Protein AF-0000000087149928 (afdb_homodimer)

Solvent-accessible surface area (backbone atoms only — not comparable to full-atom values): 14000 Å² total; per-residue (Å²): 83,50,32,41,36,41,30,31,25,67,56,80,89,69,74,76,39,72,63,29,46,52,52,51,34,54,51,49,50,54,33,41,73,70,64,29,41,76,47,70,47,34,40,43,62,57,56,74,22,34,36,40,34,33,54,92,84,41,80,44,79,40,64,32,61,64,80,81,59,75,50,45,68,47,33,41,35,31,34,49,40,88,44,68,70,56,49,51,52,53,49,49,55,54,49,49,44,46,59,72,41,34,77,90,60,45,33,36,40,37,40,33,37,49,31,59,59,39,93,82,78,33,72,30,63,60,52,63,77,75,100,81,49,33,40,35,41,31,32,25,66,55,79,90,67,74,76,38,71,64,29,44,51,53,51,32,54,50,49,49,55,34,40,74,69,65,29,41,77,48,69,46,33,40,42,61,57,54,74,22,34,35,40,34,33,53,93,84,40,79,45,80,40,64,32,62,65,80,80,58,74,51,44,69,47,32,41,36,30,33,49,40,89,44,69,69,57,50,52,52,52,49,49,56,55,51,49,44,45,59,72,41,34,78,90,59,45,35,36,38,37,38,33,38,51,32,58,59,39,93,83,77,33,70,30,65,62,51,62,77,76,98

Secondary structure (DSSP, 8-state):
-EEEEEEEESSPP-PPPHHHHHHHHHHHHHHHHTT-EEEEEEB--GGG-EEEEEETTEEEEEESP-TT-SSEEEEEEEEE-SSHHHHHHHHHHHHHHHHHHSTT--EEEEEEEBP---TTSS----GGGG-/-EEEEEEEESSPP-PPPHHHHHHHHHHHHHHHHTT-EEEEEEB--GGG-EEEEEETTEEEEEESP-TT-SSEEEEEEEEE-SSHHHHHHHHHHHHHHHHHHSTT--EEEEEEEBP---TTSS----GGGG-

Sequence (262 aa):
MRFMYIVTSSQPPRPPTPALMEAMGKLAEREIKAGRMIDTGGLLPVAMGAQVRITDGKLNVIDGPFVETKEMIGGYAIFELRNKEEAVAAAVEFMQLHKEHMPGWDGTCEVRPFAAMGADGGCQVDVSACAMRFMYIVTSSQPPRPPTPALMEAMGKLAEREIKAGRMIDTGGLLPVAMGAQVRITDGKLNVIDGPFVETKEMIGGYAIFELRNKEEAVAAAVEFMQLHKEHMPGWDGTCEVRPFAAMGADGGCQVDVSACA

InterPro domains:
  IPR005545 YCII-related [PF03795] (1-91)
  IPR011008 Dimeric alpha-beta barrel [SSF54909] (1-115)

Nearest PDB structures (foldseek):
  1s7i-assembly1_A-2  TM=7.919E-01  e=7.200E-08  Pseudomonas aeruginosa
  6wi5-assembly2_B  TM=5.754E-01  e=8.331E-03  synthetic construct
  3kg1-assembly3_A-2  TM=6.009E-01  e=5.339E-02  Streptomyces nogalater
  2oh5-assembly1_A  TM=1.652E-01  e=2.834E+00  Bombyx mori cypovirus 1
  5yrd-assembly1_A  TM=1.821E-01  e=4.731E+00  Bombyx mori cypovirus 1

pLDDT: mean 87.11, std 19.76, range [23.89, 98.75]

Structure (mmCIF, N/CA/C/O backbone):
data_AF-0000000087149928-model_v1
#
loop_
_entity.id
_entity.type
_entity.pdbx_description
1 polymer 'YCII-related domain-containing protein'
#
loop_
_atom_site.group_PDB
_atom_site.id
_atom_site.type_symbol
_atom_site.label_atom_id
_atom_site.label_alt_id
_atom_site.label_comp_id
_atom_site.label_asym_id
_atom_site.label_entity_id
_atom_site.label_seq_id
_atom_site.pdbx_PDB_ins_code
_atom_site.Cartn_x
_atom_site.Cartn_y
_atom_site.Cartn_z
_atom_site.occupancy
_atom_site.B_iso_or_equiv
_atom_site.auth_seq_id
_atom_site.auth_comp_id
_atom_site.auth_asym_id
_atom_site.auth_atom_id
_atom_site.pdbx_PDB_model_num
ATOM 1 N N . MET A 1 1 ? -15.523 2.307 -9.102 1 94.75 1 MET A N 1
ATOM 2 C CA . MET A 1 1 ? -14.844 2.535 -7.832 1 94.75 1 MET A CA 1
ATOM 3 C C . MET A 1 1 ? -13.398 2.061 -7.902 1 94.75 1 MET A C 1
ATOM 5 O O . MET A 1 1 ? -13.094 1.058 -8.555 1 94.75 1 MET A O 1
ATOM 9 N N . ARG A 1 2 ? -12.578 2.799 -7.309 1 96.5 2 ARG A N 1
ATOM 10 C CA . ARG A 1 2 ? -11.172 2.4 -7.289 1 96.5 2 ARG A CA 1
ATOM 11 C C . ARG A 1 2 ? -10.836 1.641 -6.008 1 96.5 2 ARG A C 1
ATOM 13 O O . ARG A 1 2 ? -11.305 2.006 -4.926 1 96.5 2 ARG A O 1
ATOM 20 N N . PHE A 1 3 ? -10.094 0.553 -6.199 1 97.94 3 PHE A N 1
ATOM 21 C CA . PHE A 1 3 ? -9.664 -0.281 -5.082 1 97.94 3 PHE A CA 1
ATOM 22 C C . PHE A 1 3 ? -8.156 -0.494 -5.117 1 97.94 3 PHE A C 1
ATOM 24 O O . PHE A 1 3 ? -7.578 -0.692 -6.184 1 97.94 3 PHE A O 1
ATOM 31 N N . MET A 1 4 ? -7.617 -0.438 -3.957 1 97.88 4 MET A N 1
ATOM 32 C CA . MET A 1 4 ? -6.211 -0.796 -3.816 1 97.88 4 MET A CA 1
ATOM 33 C C . MET A 1 4 ? -6.059 -2.209 -3.262 1 97.88 4 MET A C 1
ATOM 35 O O . MET A 1 4 ? -6.773 -2.594 -2.334 1 97.88 4 MET A O 1
ATOM 39 N N . TYR A 1 5 ? -5.203 -2.969 -3.861 1 98.19 5 TYR A N 1
ATOM 40 C CA . TYR A 1 5 ? -4.797 -4.289 -3.396 1 98.19 5 TYR A CA 1
ATOM 41 C C . TYR A 1 5 ? -3.379 -4.262 -2.844 1 98.19 5 TYR A C 1
ATOM 43 O O . TYR A 1 5 ? -2.461 -3.758 -3.494 1 98.19 5 TYR A O 1
ATOM 51 N N . ILE A 1 6 ? -3.211 -4.781 -1.646 1 96.75 6 ILE A N 1
ATOM 52 C CA . ILE A 1 6 ? -1.895 -4.871 -1.021 1 96.75 6 ILE A CA 1
ATOM 53 C C . ILE A 1 6 ? -1.605 -6.316 -0.626 1 96.75 6 ILE A C 1
ATOM 55 O O . ILE A 1 6 ? -2.377 -6.93 0.118 1 96.75 6 ILE A O 1
ATOM 59 N N . VAL A 1 7 ? -0.497 -6.848 -1.111 1 96.31 7 VAL A N 1
ATOM 60 C CA . VAL A 1 7 ? -0.114 -8.227 -0.843 1 96.31 7 VAL A CA 1
ATOM 61 C C . VAL A 1 7 ? 0.997 -8.266 0.204 1 96.31 7 VAL A C 1
ATOM 63 O O . VAL A 1 7 ? 2.027 -7.605 0.047 1 96.31 7 VAL A O 1
ATOM 66 N N . THR A 1 8 ? 0.776 -9.023 1.281 1 93.62 8 THR A N 1
ATOM 67 C CA . THR A 1 8 ? 1.759 -9.117 2.355 1 93.62 8 THR A CA 1
ATOM 68 C C . THR A 1 8 ? 2.059 -10.578 2.693 1 93.62 8 THR A C 1
ATOM 70 O O . THR A 1 8 ? 1.249 -11.461 2.416 1 93.62 8 THR A O 1
ATOM 73 N N . SER A 1 9 ? 3.191 -10.812 3.225 1 93.19 9 SER A N 1
ATOM 74 C CA . SER A 1 9 ? 3.586 -12.102 3.771 1 93.19 9 SER A CA 1
ATOM 75 C C . SER A 1 9 ? 4.527 -11.938 4.961 1 93.19 9 SER A C 1
ATOM 77 O O . SER A 1 9 ? 5.336 -11.008 4.992 1 93.19 9 SER A O 1
ATOM 79 N N . SER A 1 10 ? 4.391 -12.805 5.93 1 89.56 10 SER A N 1
ATOM 80 C CA . SER A 1 10 ? 5.301 -12.812 7.07 1 89.56 10 SER A CA 1
ATOM 81 C C . SER A 1 10 ? 6.52 -13.695 6.797 1 89.56 10 SER A C 1
ATOM 83 O O . SER A 1 10 ? 7.461 -13.727 7.594 1 89.56 10 SER A O 1
ATOM 85 N N . GLN A 1 11 ? 6.441 -14.352 5.699 1 89.94 11 GLN A N 1
ATOM 86 C CA . GLN A 1 11 ? 7.547 -15.234 5.34 1 89.94 11 GLN A CA 1
ATOM 87 C C . GLN A 1 11 ? 8.719 -14.445 4.758 1 89.94 11 GLN A C 1
ATOM 89 O O . GLN A 1 11 ? 8.523 -13.352 4.219 1 89.94 11 GLN A O 1
ATOM 94 N N . PRO A 1 12 ? 9.922 -14.984 4.945 1 83.94 12 PRO A N 1
ATOM 95 C CA . PRO A 1 12 ? 11.039 -14.328 4.266 1 83.94 12 PRO A CA 1
ATOM 96 C C . PRO A 1 12 ? 10.781 -14.117 2.773 1 83.94 12 PRO A C 1
ATOM 98 O O . PRO A 1 12 ? 10.172 -14.969 2.123 1 83.94 12 PRO A O 1
ATOM 101 N N . PRO A 1 13 ? 11.242 -13.008 2.4 1 79.62 13 PRO A N 1
ATOM 102 C CA . PRO A 1 13 ? 10.969 -12.711 0.992 1 79.62 13 PRO A CA 1
ATOM 103 C C . PRO A 1 13 ? 11.57 -13.75 0.046 1 79.62 13 PRO A C 1
ATOM 105 O O . PRO A 1 13 ? 12.719 -14.148 0.214 1 79.62 13 PRO A O 1
ATOM 108 N N . ARG A 1 14 ? 10.758 -14.219 -0.816 1 81.94 14 ARG A N 1
ATOM 109 C CA . ARG A 1 14 ? 11.148 -15.102 -1.911 1 81.94 14 ARG A CA 1
ATOM 110 C C . ARG A 1 14 ? 10.508 -14.664 -3.223 1 81.94 14 ARG A C 1
ATOM 112 O O . ARG A 1 14 ? 9.344 -14.242 -3.242 1 81.94 14 ARG A O 1
ATOM 119 N N . PRO A 1 15 ? 11.32 -14.766 -4.211 1 84.5 15 PRO A N 1
ATOM 120 C CA . PRO A 1 15 ? 10.711 -14.43 -5.496 1 84.5 15 PRO A CA 1
ATOM 121 C C . PRO A 1 15 ? 9.578 -15.383 -5.879 1 84.5 15 PRO A C 1
ATOM 123 O O . PRO A 1 15 ? 9.594 -16.547 -5.48 1 84.5 15 PRO A O 1
ATOM 126 N N . PRO A 1 16 ? 8.609 -14.797 -6.574 1 90.62 16 PRO A N 1
ATOM 127 C CA . PRO A 1 16 ? 7.621 -15.719 -7.125 1 90.62 16 PRO A CA 1
ATOM 128 C C . PRO A 1 16 ? 8.242 -16.781 -8.039 1 90.62 16 PRO A C 1
ATOM 130 O O . PRO A 1 16 ? 9.281 -16.531 -8.656 1 90.62 16 PRO A O 1
ATOM 133 N N . THR A 1 17 ? 7.59 -17.938 -8.039 1 93.75 17 THR A N 1
ATOM 134 C CA . THR A 1 17 ? 8.016 -18.969 -8.984 1 93.75 17 THR A CA 1
ATOM 135 C C . THR A 1 17 ? 7.801 -18.5 -10.422 1 93.75 17 THR A C 1
ATOM 137 O O . THR A 1 17 ? 6.953 -17.641 -10.68 1 93.75 17 THR A O 1
ATOM 140 N N . PRO A 1 18 ? 8.539 -19.062 -11.414 1 93.88 18 PRO A N 1
ATOM 141 C CA . PRO A 1 18 ? 8.289 -18.719 -12.812 1 93.88 18 PRO A CA 1
ATOM 142 C C . PRO A 1 18 ? 6.848 -18.984 -13.234 1 93.88 18 PRO A C 1
ATOM 144 O O . PRO A 1 18 ? 6.262 -18.188 -13.977 1 93.88 18 PRO A O 1
ATOM 147 N N . ALA A 1 19 ? 6.293 -20.062 -12.727 1 96.56 19 ALA A N 1
ATOM 148 C CA . ALA A 1 19 ? 4.906 -20.391 -13.047 1 96.56 19 ALA A CA 1
ATOM 149 C C . ALA A 1 19 ? 3.951 -19.328 -12.523 1 96.56 19 ALA A C 1
ATOM 151 O O . ALA A 1 19 ? 2.992 -18.953 -13.203 1 96.56 19 ALA A O 1
ATOM 152 N N . LEU A 1 20 ? 4.164 -18.891 -11.312 1 96.12 20 LEU A N 1
ATOM 153 C CA . LEU A 1 20 ? 3.334 -17.828 -10.742 1 96.12 20 LEU A CA 1
ATOM 154 C C . LEU A 1 20 ? 3.49 -16.531 -11.523 1 96.12 20 LEU A C 1
ATOM 156 O O . LEU A 1 20 ? 2.502 -15.859 -11.82 1 96.12 20 LEU A O 1
ATOM 160 N N . MET A 1 21 ? 4.723 -16.219 -11.836 1 94.44 21 MET A N 1
ATOM 161 C CA . MET A 1 21 ? 4.988 -15 -12.594 1 94.44 21 MET A CA 1
ATOM 162 C C . MET A 1 21 ? 4.227 -15.008 -13.922 1 94.44 21 MET A C 1
ATOM 164 O O . MET A 1 21 ? 3.619 -14.008 -14.297 1 94.44 21 MET A O 1
ATOM 168 N N . GLU A 1 22 ? 4.273 -16.094 -14.602 1 95.38 22 GLU A N 1
ATOM 169 C CA . GLU A 1 22 ? 3.564 -16.234 -15.867 1 95.38 22 GLU A CA 1
ATOM 170 C C . GLU A 1 22 ? 2.057 -16.094 -15.68 1 95.38 22 GLU A C 1
ATOM 172 O O . GLU A 1 22 ? 1.392 -15.383 -16.438 1 95.38 22 GLU A O 1
ATOM 177 N N . ALA A 1 23 ? 1.528 -16.781 -14.727 1 97.25 23 ALA A N 1
ATOM 178 C CA . ALA A 1 23 ? 0.093 -16.75 -14.461 1 97.25 23 ALA A CA 1
ATOM 179 C C . ALA A 1 23 ? -0.365 -15.344 -14.094 1 97.25 23 ALA A C 1
ATOM 181 O O . ALA A 1 23 ? -1.399 -14.875 -14.57 1 97.25 23 ALA A O 1
ATOM 182 N N . MET A 1 24 ? 0.376 -14.656 -13.195 1 96.69 24 MET A N 1
ATOM 183 C CA . MET A 1 24 ? 0.055 -13.281 -12.805 1 96.69 24 MET A CA 1
ATOM 184 C C . MET A 1 24 ? 0.145 -12.344 -14.008 1 96.69 24 MET A C 1
ATOM 186 O O . MET A 1 24 ? -0.651 -11.406 -14.125 1 96.69 24 MET A O 1
ATOM 190 N N . GLY A 1 25 ? 1.156 -12.578 -14.805 1 95.25 25 GLY A N 1
ATOM 191 C CA . GLY A 1 25 ? 1.281 -11.781 -16.016 1 95.25 25 GLY A CA 1
ATOM 192 C C . GLY A 1 25 ? 0.065 -11.875 -16.922 1 95.25 25 GLY A C 1
ATOM 193 O O . GLY A 1 25 ? -0.417 -10.859 -17.422 1 95.25 25 GLY A O 1
ATOM 194 N N . LYS A 1 26 ? -0.412 -13.07 -17.172 1 97 26 LYS A N 1
ATOM 195 C CA . LYS A 1 26 ? -1.6 -13.289 -18 1 97 26 LYS A CA 1
ATOM 196 C C . LYS A 1 26 ? -2.82 -12.609 -17.391 1 97 26 LYS A C 1
ATOM 198 O O . LYS A 1 26 ? -3.621 -12.008 -18.109 1 97 26 LYS A O 1
ATOM 203 N N . LEU A 1 27 ? -2.963 -12.75 -16.094 1 97.38 27 LEU A N 1
ATOM 204 C CA . LEU A 1 27 ? -4.066 -12.094 -15.406 1 97.38 27 LEU A CA 1
ATOM 205 C C . LEU A 1 27 ? -3.986 -10.578 -15.57 1 97.38 27 LEU A C 1
ATOM 207 O O . LEU A 1 27 ? -4.984 -9.93 -15.891 1 97.38 27 LEU A O 1
ATOM 211 N N . ALA A 1 28 ? -2.793 -10.047 -15.336 1 95.81 28 ALA A N 1
ATOM 212 C CA . ALA A 1 28 ? -2.596 -8.602 -15.445 1 95.81 28 ALA A CA 1
ATOM 213 C C . ALA A 1 28 ? -2.902 -8.117 -16.859 1 95.81 28 ALA A C 1
ATOM 215 O O . ALA A 1 28 ? -3.57 -7.094 -17.047 1 95.81 28 ALA A O 1
ATOM 216 N N . GLU A 1 29 ? -2.447 -8.844 -17.828 1 95.88 29 GLU A N 1
ATOM 217 C CA . GLU A 1 29 ? -2.709 -8.477 -19.219 1 95.88 29 GLU A CA 1
ATOM 218 C C . GLU A 1 29 ? -4.207 -8.438 -19.5 1 95.88 29 GLU A C 1
ATOM 220 O O . GLU A 1 29 ? -4.699 -7.492 -20.125 1 95.88 29 GLU A O 1
ATOM 225 N N . ARG A 1 30 ? -4.895 -9.422 -19.109 1 97.81 30 ARG A N 1
ATOM 226 C CA . ARG A 1 30 ? -6.34 -9.469 -19.297 1 97.81 30 ARG A CA 1
ATOM 227 C C . ARG A 1 30 ? -7.02 -8.258 -18.672 1 97.81 30 ARG A C 1
ATOM 229 O O . ARG A 1 30 ? -7.863 -7.617 -19.312 1 97.81 30 ARG A O 1
ATOM 236 N N . GLU A 1 31 ? -6.668 -7.949 -17.422 1 97.94 31 GLU A N 1
ATOM 237 C CA . GLU A 1 31 ? -7.328 -6.875 -16.672 1 97.94 31 GLU A CA 1
ATOM 238 C C . GLU A 1 31 ? -6.961 -5.508 -17.234 1 97.94 31 GLU A C 1
ATOM 240 O O . GLU A 1 31 ? -7.785 -4.594 -17.25 1 97.94 31 GLU A O 1
ATOM 245 N N . ILE A 1 32 ? -5.703 -5.34 -17.672 1 96 32 ILE A N 1
ATOM 246 C CA . ILE A 1 32 ? -5.254 -4.09 -18.266 1 96 32 ILE A CA 1
ATOM 247 C C . ILE A 1 32 ? -5.965 -3.873 -19.594 1 96 32 ILE A C 1
ATOM 249 O O . ILE A 1 32 ? -6.473 -2.783 -19.875 1 96 32 ILE A O 1
ATOM 253 N N . LYS A 1 33 ? -6.055 -4.875 -20.391 1 96.75 33 LYS A N 1
ATOM 254 C CA . LYS A 1 33 ? -6.738 -4.789 -21.688 1 96.75 33 LYS A CA 1
ATOM 255 C C . LYS A 1 33 ? -8.211 -4.449 -21.5 1 96.75 33 LYS A C 1
ATOM 257 O O . LYS A 1 33 ? -8.797 -3.73 -22.312 1 96.75 33 LYS A O 1
ATOM 262 N N . ALA A 1 34 ? -8.805 -4.938 -20.484 1 97.44 34 ALA A N 1
ATOM 263 C CA . ALA A 1 34 ? -10.211 -4.684 -20.203 1 97.44 34 ALA A CA 1
ATOM 264 C C . ALA A 1 34 ? -10.406 -3.299 -19.594 1 97.44 34 ALA A C 1
ATOM 266 O O . ALA A 1 34 ? -11.539 -2.865 -19.375 1 97.44 34 ALA A O 1
ATOM 267 N N . GLY A 1 35 ? -9.336 -2.658 -19.281 1 96.75 35 GLY A N 1
ATOM 268 C CA . GLY A 1 35 ? -9.406 -1.336 -18.672 1 96.75 35 GLY A CA 1
ATOM 269 C C . GLY A 1 35 ? -9.734 -1.371 -17.203 1 96.75 35 GLY A C 1
ATOM 270 O O . GLY A 1 35 ? -10.094 -0.35 -16.609 1 96.75 35 GLY A O 1
ATOM 271 N N . ARG A 1 36 ? -9.594 -2.471 -16.516 1 98 36 ARG A N 1
ATOM 272 C CA . ARG A 1 36 ? -10 -2.654 -15.125 1 98 36 ARG A CA 1
ATOM 273 C C . ARG A 1 36 ? -8.828 -2.441 -14.18 1 98 36 ARG A C 1
ATOM 275 O O . ARG A 1 36 ? -9 -1.948 -13.062 1 98 36 ARG A O 1
ATOM 282 N N . MET A 1 37 ? -7.648 -2.82 -14.547 1 97.31 37 MET A N 1
ATOM 283 C CA . MET A 1 37 ? -6.449 -2.604 -13.75 1 97.31 37 MET A CA 1
ATOM 284 C C . MET A 1 37 ? -5.73 -1.327 -14.172 1 97.31 37 MET A C 1
ATOM 286 O O . MET A 1 37 ? -5.301 -1.205 -15.32 1 97.31 37 MET A O 1
ATOM 290 N N . ILE A 1 38 ? -5.562 -0.429 -13.242 1 95.31 38 ILE A N 1
ATOM 291 C CA . ILE A 1 38 ? -5.074 0.917 -13.523 1 95.31 38 ILE A CA 1
ATOM 292 C C . ILE A 1 38 ? -3.561 0.966 -13.344 1 95.31 38 ILE A C 1
ATOM 294 O O . ILE A 1 38 ? -2.865 1.689 -14.062 1 95.31 38 ILE A O 1
ATOM 298 N N . ASP A 1 39 ? -3.092 0.298 -12.398 1 92.94 39 ASP A N 1
ATOM 299 C CA . ASP A 1 39 ? -1.668 0.286 -12.078 1 92.94 39 ASP A CA 1
ATOM 300 C C . ASP A 1 39 ? -1.316 -0.905 -11.188 1 92.94 39 ASP A C 1
ATOM 302 O O . ASP A 1 39 ? -2.17 -1.418 -10.461 1 92.94 39 ASP A O 1
ATOM 306 N N . THR A 1 40 ? -0.121 -1.384 -11.328 1 95.62 40 THR A N 1
ATOM 307 C CA . THR A 1 40 ? 0.38 -2.451 -10.469 1 95.62 40 THR A CA 1
ATOM 308 C C . THR A 1 40 ? 1.904 -2.422 -10.398 1 95.62 40 THR A C 1
ATOM 310 O O . THR A 1 40 ? 2.555 -1.781 -11.227 1 95.62 40 THR A O 1
ATOM 313 N N . GLY A 1 41 ? 2.418 -3.121 -9.383 1 92.75 41 GLY A N 1
ATOM 314 C CA . GLY A 1 41 ? 3.863 -3.217 -9.258 1 92.75 41 GLY A CA 1
ATOM 315 C C . GLY A 1 41 ? 4.309 -4.039 -8.062 1 92.75 41 GLY A C 1
ATOM 316 O O . GLY A 1 41 ? 3.566 -4.18 -7.09 1 92.75 41 GLY A O 1
ATOM 317 N N . GLY A 1 42 ? 5.52 -4.547 -8.219 1 93.81 42 GLY A N 1
ATOM 318 C CA . GLY A 1 42 ? 6.211 -5.18 -7.105 1 93.81 42 GLY A CA 1
ATOM 319 C C . GLY A 1 42 ? 7.234 -4.277 -6.445 1 93.81 42 GLY A C 1
ATOM 320 O O . GLY A 1 42 ? 7.781 -3.377 -7.086 1 93.81 42 GLY A O 1
ATOM 321 N N . LEU A 1 43 ? 7.449 -4.555 -5.133 1 93.69 43 LEU A N 1
ATOM 322 C CA . LEU A 1 43 ? 8.391 -3.736 -4.379 1 93.69 43 LEU A CA 1
ATOM 323 C C . LEU A 1 43 ? 9.648 -4.531 -4.039 1 93.69 43 LEU A C 1
ATOM 325 O O . LEU A 1 43 ? 9.57 -5.727 -3.744 1 93.69 43 LEU A O 1
ATOM 329 N N . LEU A 1 44 ? 10.781 -3.842 -4.07 1 91.12 44 LEU A N 1
ATOM 330 C CA . LEU A 1 44 ? 12.031 -4.469 -3.643 1 91.12 44 LEU A CA 1
ATOM 331 C C . LEU A 1 44 ? 12.016 -4.727 -2.139 1 91.12 44 LEU A C 1
ATOM 333 O O . LEU A 1 44 ? 11.164 -4.203 -1.42 1 91.12 44 LEU A O 1
ATOM 337 N N . PRO A 1 45 ? 12.906 -5.602 -1.666 1 89.5 45 PRO A N 1
ATOM 338 C CA . PRO A 1 45 ? 12.938 -5.914 -0.236 1 89.5 45 PRO A CA 1
ATOM 339 C C . PRO A 1 45 ? 13.047 -4.668 0.639 1 89.5 45 PRO A C 1
ATOM 341 O O . PRO A 1 45 ? 13.586 -3.648 0.203 1 89.5 45 PRO A O 1
ATOM 344 N N . VAL A 1 46 ? 12.586 -4.812 1.866 1 90.88 46 VAL A N 1
ATOM 345 C CA . VAL A 1 46 ? 12.555 -3.715 2.828 1 90.88 46 VAL A CA 1
ATOM 346 C C . VAL A 1 46 ? 13.969 -3.197 3.068 1 90.88 46 VAL A C 1
ATOM 348 O O . VAL A 1 46 ? 14.156 -2.035 3.434 1 90.88 46 VAL A O 1
ATOM 351 N N . ALA A 1 47 ? 14.938 -4.031 2.869 1 89.88 47 ALA A N 1
ATOM 352 C CA . ALA A 1 47 ? 16.328 -3.637 3.059 1 89.88 47 ALA A CA 1
ATOM 353 C C . ALA A 1 47 ? 16.719 -2.5 2.115 1 89.88 47 ALA A C 1
ATOM 355 O O . ALA A 1 47 ? 17.672 -1.769 2.371 1 89.88 47 ALA A O 1
ATOM 356 N N . MET A 1 48 ? 16.016 -2.336 1.088 1 92.06 48 MET A N 1
ATOM 357 C CA . MET A 1 48 ? 16.328 -1.334 0.077 1 92.06 48 MET A CA 1
ATOM 358 C C . MET A 1 48 ? 15.516 -0.064 0.287 1 92.06 48 MET A C 1
ATOM 360 O O . MET A 1 48 ? 15.633 0.888 -0.487 1 92.06 48 MET A O 1
ATOM 364 N N . GLY A 1 49 ? 14.703 -0.044 1.308 1 94.62 49 GLY A N 1
ATOM 365 C CA . GLY A 1 49 ? 13.844 1.094 1.591 1 94.62 49 GLY A CA 1
ATOM 366 C C . GLY A 1 49 ? 14.219 1.817 2.873 1 94.62 49 GLY A C 1
ATOM 367 O O . GLY A 1 49 ? 15.375 1.808 3.283 1 94.62 49 GLY A O 1
ATOM 368 N N . ALA A 1 50 ? 13.195 2.531 3.42 1 96.81 50 ALA A N 1
ATOM 369 C CA . ALA A 1 50 ? 13.297 3.268 4.676 1 96.81 50 ALA A CA 1
ATOM 370 C C . ALA A 1 50 ? 11.922 3.471 5.309 1 96.81 50 ALA A C 1
ATOM 372 O O . ALA A 1 50 ? 10.898 3.242 4.66 1 96.81 50 ALA A O 1
ATOM 373 N N . GLN A 1 51 ? 11.977 3.818 6.523 1 96.62 51 GLN A N 1
ATOM 374 C CA . GLN A 1 51 ? 10.766 4.176 7.25 1 96.62 51 GLN A CA 1
ATOM 375 C C . GLN A 1 51 ? 10.953 5.477 8.031 1 96.62 51 GLN A C 1
ATOM 377 O O . GLN A 1 51 ? 11.969 5.66 8.703 1 96.62 51 GLN A O 1
ATOM 382 N N . VAL A 1 52 ? 10.07 6.398 7.855 1 97.81 52 VAL A N 1
ATOM 383 C CA . VAL A 1 52 ? 9.984 7.586 8.695 1 97.81 52 VAL A CA 1
ATOM 384 C C . VAL A 1 52 ? 8.891 7.395 9.75 1 97.81 52 VAL A C 1
ATOM 386 O O . VAL A 1 52 ? 7.73 7.137 9.406 1 97.81 52 VAL A O 1
ATOM 389 N N . ARG A 1 53 ? 9.203 7.555 11.031 1 96.69 53 ARG A N 1
ATOM 390 C CA . ARG A 1 53 ? 8.273 7.258 12.117 1 96.69 53 ARG A CA 1
ATOM 391 C C . ARG A 1 53 ? 8.086 8.477 13.016 1 96.69 53 ARG A C 1
ATOM 393 O O . ARG A 1 53 ? 9.047 9.18 13.328 1 96.69 53 ARG A O 1
ATOM 400 N N . ILE A 1 54 ? 6.867 8.734 13.383 1 97.56 54 ILE A N 1
ATOM 401 C CA . ILE A 1 54 ? 6.551 9.688 14.445 1 97.56 54 ILE A CA 1
ATOM 402 C C . ILE A 1 54 ? 6.008 8.938 15.664 1 97.56 54 ILE A C 1
ATOM 404 O O . ILE A 1 54 ? 5.016 8.211 15.562 1 97.56 54 ILE A O 1
ATOM 408 N N . THR A 1 55 ? 6.637 8.984 16.719 1 96.06 55 THR A N 1
ATOM 409 C CA . THR A 1 55 ? 6.215 8.461 18.016 1 96.06 55 THR A CA 1
ATOM 410 C C . THR A 1 55 ? 6.41 9.5 19.109 1 96.06 55 THR A C 1
ATOM 412 O O . THR A 1 55 ? 7.5 10.055 19.266 1 96.06 55 THR A O 1
ATOM 415 N N . ASP A 1 56 ? 5.379 9.75 19.828 1 95.69 56 ASP A N 1
ATOM 416 C CA . ASP A 1 56 ? 5.441 10.703 20.938 1 95.69 56 ASP A CA 1
ATOM 417 C C . ASP A 1 56 ? 6.035 12.031 20.484 1 95.69 56 ASP A C 1
ATOM 419 O O . ASP A 1 56 ? 6.93 12.57 21.141 1 95.69 56 ASP A O 1
ATOM 423 N N . GLY A 1 57 ? 5.672 12.391 19.328 1 95.06 57 GLY A N 1
ATOM 424 C CA . GLY A 1 57 ? 6.031 13.703 18.828 1 95.06 57 GLY A CA 1
ATOM 425 C C . GLY A 1 57 ? 7.438 13.766 18.25 1 95.06 57 GLY A C 1
ATOM 426 O O . GLY A 1 57 ? 7.918 14.836 17.875 1 95.06 57 GLY A O 1
ATOM 427 N N . LYS A 1 58 ? 8.07 12.711 18.219 1 97.56 58 LYS A N 1
ATOM 428 C CA . LYS A 1 58 ? 9.43 12.664 17.672 1 97.56 58 LYS A CA 1
ATOM 429 C C . LYS A 1 58 ? 9.461 11.969 16.312 1 97.56 58 LYS A C 1
ATOM 431 O O . LYS A 1 58 ? 8.805 10.945 16.125 1 97.56 58 LYS A O 1
ATOM 436 N N . LEU A 1 59 ? 10.172 12.547 15.352 1 97.94 59 LEU A N 1
ATOM 437 C CA . LEU A 1 59 ? 10.32 11.992 14.016 1 97.94 59 LEU A CA 1
ATOM 438 C C . LEU A 1 59 ? 11.68 11.32 13.859 1 97.94 59 LEU A C 1
ATOM 440 O O . LEU A 1 59 ? 12.719 11.914 14.156 1 97.94 59 LEU A O 1
ATOM 444 N N . ASN A 1 60 ? 11.633 10.062 13.461 1 97.12 60 ASN A N 1
ATOM 445 C CA . ASN A 1 60 ? 12.836 9.273 13.234 1 97.12 60 ASN A CA 1
ATOM 446 C C . ASN A 1 60 ? 12.828 8.633 11.844 1 97.12 60 ASN A C 1
ATOM 448 O O . ASN A 1 60 ? 11.773 8.219 11.359 1 97.12 60 ASN A O 1
ATOM 452 N N . VAL A 1 61 ? 14.055 8.57 11.273 1 97.5 61 VAL A N 1
ATOM 453 C CA . VAL A 1 61 ? 14.227 7.879 10 1 97.5 61 VAL A CA 1
ATOM 454 C C . VAL A 1 61 ? 15.016 6.586 10.227 1 97.5 61 VAL A C 1
ATOM 456 O O . VAL A 1 61 ? 16.094 6.602 10.836 1 97.5 61 VAL A O 1
ATOM 459 N N . ILE A 1 62 ? 14.477 5.512 9.797 1 95.12 62 ILE A N 1
ATOM 460 C CA . ILE A 1 62 ? 15.141 4.215 9.906 1 95.12 62 ILE A CA 1
ATOM 461 C C . ILE A 1 62 ? 15.43 3.666 8.508 1 95.12 62 ILE A C 1
ATOM 463 O O . ILE A 1 62 ? 14.516 3.404 7.73 1 95.12 62 ILE A O 1
ATOM 467 N N . ASP A 1 63 ? 16.719 3.486 8.211 1 93.56 63 ASP A N 1
ATOM 468 C CA . ASP A 1 63 ? 17.078 2.852 6.953 1 93.56 63 ASP A CA 1
ATOM 469 C C . ASP A 1 63 ? 16.766 1.355 6.98 1 93.56 63 ASP A C 1
ATOM 471 O O . ASP A 1 63 ? 16.953 0.696 8 1 93.56 63 ASP A O 1
ATOM 475 N N . GLY A 1 64 ? 16.375 0.825 5.855 1 87.5 64 GLY A N 1
ATOM 476 C CA . GLY A 1 64 ? 16.078 -0.596 5.793 1 87.5 64 GLY A CA 1
ATOM 477 C C . GLY A 1 64 ? 17.281 -1.475 6.059 1 87.5 64 GLY A C 1
ATOM 478 O O . GLY A 1 64 ? 18.422 -1.06 5.832 1 87.5 64 GLY A O 1
ATOM 479 N N . PRO A 1 65 ? 17.047 -2.637 6.574 1 85.69 65 PRO A N 1
ATOM 480 C CA . PRO A 1 65 ? 15.742 -3.23 6.898 1 85.69 65 PRO A CA 1
ATOM 481 C C . PRO A 1 65 ? 15.172 -2.715 8.219 1 85.69 65 PRO A C 1
ATOM 483 O O . PRO A 1 65 ? 15.922 -2.48 9.172 1 85.69 65 PRO A O 1
ATOM 486 N N . PHE A 1 66 ? 13.977 -2.332 8.227 1 80.94 66 PHE A N 1
ATOM 487 C CA . PHE A 1 66 ? 13.336 -1.87 9.445 1 80.94 66 PHE A CA 1
ATOM 488 C C . PHE A 1 66 ? 12.445 -2.959 10.039 1 80.94 66 PHE A C 1
ATOM 490 O O . PHE A 1 66 ? 11.883 -3.775 9.305 1 80.94 66 PHE A O 1
ATOM 497 N N . VAL A 1 67 ? 12.844 -3.684 11.102 1 63.66 67 VAL A N 1
ATOM 498 C CA . VAL A 1 67 ? 12.461 -4.918 11.781 1 63.66 67 VAL A CA 1
ATOM 499 C C . VAL A 1 67 ? 10.977 -4.871 12.133 1 63.66 67 VAL A C 1
ATOM 501 O O . VAL A 1 67 ? 10.375 -5.898 12.461 1 63.66 67 VAL A O 1
ATOM 504 N N . GLU A 1 68 ? 10.352 -3.809 12.117 1 59.06 68 GLU A N 1
ATOM 505 C CA . GLU A 1 68 ? 9.172 -3.803 12.977 1 59.06 68 GLU A CA 1
ATOM 506 C C . GLU A 1 68 ? 7.953 -4.348 12.242 1 59.06 68 GLU A C 1
ATOM 508 O O . GLU A 1 68 ? 6.941 -4.676 12.867 1 59.06 68 GLU A O 1
ATOM 513 N N . THR A 1 69 ? 8.078 -4.633 10.898 1 62.84 69 THR A N 1
ATOM 514 C CA . THR A 1 69 ? 6.77 -5.027 10.391 1 62.84 69 THR A CA 1
ATOM 515 C C . THR A 1 69 ? 6.629 -6.547 10.383 1 62.84 69 THR A C 1
ATOM 517 O O . THR A 1 69 ? 7.578 -7.262 10.062 1 62.84 69 THR A O 1
ATOM 520 N N . LYS A 1 70 ? 5.617 -7.074 11.062 1 67.88 70 LYS A N 1
ATOM 521 C CA . LYS A 1 70 ? 5.258 -8.492 11.086 1 67.88 70 LYS A CA 1
ATOM 522 C C . LYS A 1 70 ? 5.004 -9.016 9.68 1 67.88 70 LYS A C 1
ATOM 524 O O . LYS A 1 70 ? 5.238 -10.195 9.398 1 67.88 70 LYS A O 1
ATOM 529 N N . GLU A 1 71 ? 4.652 -8.203 8.852 1 81.94 71 GLU A N 1
ATOM 530 C CA . GLU A 1 71 ? 4.355 -8.531 7.461 1 81.94 71 GLU A CA 1
ATOM 531 C C . GLU A 1 71 ? 4.992 -7.523 6.508 1 81.94 71 GLU A C 1
ATOM 533 O O . GLU A 1 71 ? 5.027 -6.324 6.797 1 81.94 71 GLU A O 1
ATOM 538 N N . MET A 1 72 ? 5.559 -8.086 5.441 1 89.12 72 MET A N 1
ATOM 539 C CA . MET A 1 72 ? 6.176 -7.23 4.434 1 89.12 72 MET A CA 1
ATOM 540 C C . MET A 1 72 ? 5.297 -7.145 3.188 1 89.12 72 MET A C 1
ATOM 542 O O . MET A 1 72 ? 4.727 -8.141 2.752 1 89.12 72 MET A O 1
ATOM 546 N N . ILE A 1 73 ? 5.238 -5.945 2.725 1 92.5 73 ILE A N 1
ATOM 547 C CA . ILE A 1 73 ? 4.488 -5.738 1.493 1 92.5 73 ILE A CA 1
ATOM 548 C C . ILE A 1 73 ? 5.32 -6.191 0.296 1 92.5 73 ILE A C 1
ATOM 550 O O . ILE A 1 73 ? 6.441 -5.711 0.096 1 92.5 73 ILE A O 1
ATOM 554 N N . GLY A 1 74 ? 4.777 -7.086 -0.468 1 93.06 74 GLY A N 1
ATOM 555 C CA . GLY A 1 74 ? 5.449 -7.547 -1.672 1 93.06 74 GLY A CA 1
ATOM 556 C C . GLY A 1 74 ? 5.078 -6.746 -2.906 1 93.06 74 GLY A C 1
ATOM 557 O O . GLY A 1 74 ? 5.902 -6.574 -3.809 1 93.06 74 GLY A O 1
ATOM 558 N N . GLY A 1 75 ? 3.828 -6.367 -3.002 1 94.44 75 GLY A N 1
ATOM 559 C CA . GLY A 1 75 ? 3.318 -5.648 -4.16 1 94.44 75 GLY A CA 1
ATOM 560 C C . GLY A 1 75 ? 1.923 -5.09 -3.951 1 94.44 75 GLY A C 1
ATOM 561 O O . GLY A 1 75 ? 1.359 -5.207 -2.861 1 94.44 75 GLY A O 1
ATOM 562 N N . TYR A 1 76 ? 1.466 -4.398 -4.992 1 96.88 76 TYR A N 1
ATOM 563 C CA . TYR A 1 76 ? 0.154 -3.762 -4.953 1 96.88 76 TYR A CA 1
ATOM 564 C C . TYR A 1 76 ? -0.487 -3.748 -6.336 1 96.88 76 TYR A C 1
ATOM 566 O O . TYR A 1 76 ? 0.171 -4.047 -7.332 1 96.88 76 TYR A O 1
ATOM 574 N N . ALA A 1 77 ? -1.69 -3.469 -6.398 1 97.56 77 ALA A N 1
ATOM 575 C CA . ALA A 1 77 ? -2.432 -3.172 -7.621 1 97.56 77 ALA A CA 1
ATOM 576 C C . ALA A 1 77 ? -3.576 -2.203 -7.348 1 97.56 77 ALA A C 1
ATOM 578 O O . ALA A 1 77 ? -4.055 -2.1 -6.215 1 97.56 77 ALA A O 1
ATOM 579 N N . ILE A 1 78 ? -3.943 -1.515 -8.336 1 97.06 78 ILE A N 1
ATOM 580 C CA . ILE A 1 78 ? -5.121 -0.651 -8.305 1 97.06 78 ILE A CA 1
ATOM 581 C C . ILE A 1 78 ? -6.086 -1.056 -9.414 1 97.06 78 ILE A C 1
ATOM 583 O O . ILE A 1 78 ? -5.691 -1.188 -10.57 1 97.06 78 ILE A O 1
ATOM 587 N N . PHE A 1 79 ? -7.293 -1.274 -9.023 1 98 79 PHE A N 1
ATOM 588 C CA . PHE A 1 79 ? -8.344 -1.619 -9.977 1 98 79 PHE A CA 1
ATOM 589 C C . PHE A 1 79 ? -9.461 -0.583 -9.945 1 98 79 PHE A C 1
ATOM 591 O O . PHE A 1 79 ? -9.688 0.061 -8.922 1 98 79 PHE A O 1
ATOM 598 N N . GLU A 1 80 ? -10.062 -0.352 -11.055 1 97.44 80 GLU A N 1
ATOM 599 C CA . GLU A 1 80 ? -11.367 0.294 -11.148 1 97.44 80 GLU A CA 1
ATOM 600 C C . GLU A 1 80 ? -12.469 -0.719 -11.469 1 97.44 80 GLU A C 1
ATOM 602 O O . GLU A 1 80 ? -12.461 -1.325 -12.539 1 97.44 80 GLU A O 1
ATOM 607 N N . LEU A 1 81 ? -13.305 -0.955 -10.516 1 98.12 81 LEU A N 1
ATOM 608 C CA . LEU A 1 81 ? -14.328 -1.988 -10.609 1 98.12 81 LEU A CA 1
ATOM 609 C C . LEU A 1 81 ? -15.688 -1.45 -10.164 1 98.12 81 LEU A C 1
ATOM 611 O O . LEU A 1 81 ? -15.781 -0.322 -9.68 1 98.12 81 LEU A O 1
ATOM 615 N N . ARG A 1 82 ? -16.703 -2.234 -10.352 1 97.31 82 ARG A N 1
ATOM 616 C CA . ARG A 1 82 ? -18.062 -1.749 -10.156 1 97.31 82 ARG A CA 1
ATOM 617 C C . ARG A 1 82 ? -18.391 -1.61 -8.672 1 97.31 82 ARG A C 1
ATOM 619 O O . ARG A 1 82 ? -19.172 -0.743 -8.281 1 97.31 82 ARG A O 1
ATOM 626 N N . ASN A 1 83 ? -17.891 -2.562 -7.887 1 97.38 83 ASN A N 1
ATOM 627 C CA . ASN A 1 83 ? -18.219 -2.602 -6.469 1 97.38 83 ASN A CA 1
ATOM 628 C C . ASN A 1 83 ? -17.25 -3.482 -5.691 1 97.38 83 ASN A C 1
ATOM 630 O O . ASN A 1 83 ? -16.344 -4.078 -6.273 1 97.38 83 ASN A O 1
ATOM 634 N N . LYS A 1 84 ? -17.453 -3.531 -4.395 1 97.38 84 LYS A N 1
ATOM 635 C CA . LYS A 1 84 ? -16.578 -4.289 -3.504 1 97.38 84 LYS A CA 1
ATOM 636 C C . LYS A 1 84 ? -16.641 -5.781 -3.812 1 97.38 84 LYS A C 1
ATOM 638 O O . LYS A 1 84 ? -15.625 -6.484 -3.705 1 97.38 84 LYS A O 1
ATOM 643 N N . GLU A 1 85 ? -17.812 -6.25 -4.148 1 97.88 85 GLU A N 1
ATOM 644 C CA . GLU A 1 85 ? -17.969 -7.668 -4.461 1 97.88 85 GLU A CA 1
ATOM 645 C C . GLU A 1 85 ? -17.047 -8.07 -5.617 1 97.88 85 GLU A C 1
ATOM 647 O O . GLU A 1 85 ? -16.375 -9.094 -5.547 1 97.88 85 GLU A O 1
ATOM 652 N N . GLU A 1 86 ? -17.031 -7.301 -6.633 1 98.38 86 GLU A N 1
ATOM 653 C CA . GLU A 1 86 ? -16.141 -7.555 -7.77 1 98.38 86 GLU A CA 1
ATOM 654 C C . GLU A 1 86 ? -14.68 -7.453 -7.363 1 98.38 86 GLU A C 1
ATOM 656 O O . GLU A 1 86 ? -13.844 -8.234 -7.832 1 98.38 86 GLU A O 1
ATOM 661 N N . ALA A 1 87 ? -14.414 -6.523 -6.555 1 98.62 87 ALA A N 1
ATOM 662 C CA . ALA A 1 87 ? -13.047 -6.332 -6.09 1 98.62 87 ALA A CA 1
ATOM 663 C C . ALA A 1 87 ? -12.555 -7.551 -5.305 1 98.62 87 ALA A C 1
ATOM 665 O O . ALA A 1 87 ? -11.438 -8.016 -5.508 1 98.62 87 ALA A O 1
ATOM 666 N N . VAL A 1 88 ? -13.398 -8.055 -4.441 1 98.56 88 VAL A N 1
ATOM 667 C CA . VAL A 1 88 ? -13.031 -9.211 -3.625 1 98.56 88 VAL A CA 1
ATOM 668 C C . VAL A 1 88 ? -12.875 -10.438 -4.512 1 98.56 88 VAL A C 1
ATOM 670 O O . VAL A 1 88 ? -11.961 -11.242 -4.316 1 98.56 88 VAL A O 1
ATOM 673 N N . ALA A 1 89 ? -13.719 -10.562 -5.484 1 98.69 89 ALA A N 1
ATOM 674 C CA . ALA A 1 89 ? -13.609 -11.68 -6.418 1 98.69 89 ALA A CA 1
ATOM 675 C C . ALA A 1 89 ? -12.281 -11.641 -7.168 1 98.69 89 ALA A C 1
ATOM 677 O O . ALA A 1 89 ? -11.648 -12.68 -7.375 1 98.69 89 ALA A O 1
ATOM 678 N N . ALA A 1 90 ? -11.859 -10.469 -7.574 1 98.62 90 ALA A N 1
ATOM 679 C CA . ALA A 1 90 ? -10.57 -10.312 -8.258 1 98.62 90 ALA A CA 1
ATOM 680 C C . ALA A 1 90 ? -9.414 -10.695 -7.336 1 98.62 90 ALA A C 1
ATOM 682 O O . ALA A 1 90 ? -8.453 -11.328 -7.77 1 98.62 90 ALA A O 1
ATOM 683 N N . ALA A 1 91 ? -9.484 -10.336 -6.09 1 98.69 91 ALA A N 1
ATOM 684 C CA . ALA A 1 91 ? -8.461 -10.695 -5.117 1 98.69 91 ALA A CA 1
ATOM 685 C C . ALA A 1 91 ? -8.391 -12.211 -4.93 1 98.69 91 ALA A C 1
ATOM 687 O O . ALA A 1 91 ? -7.305 -12.781 -4.844 1 98.69 91 ALA A O 1
ATOM 688 N N . VAL A 1 92 ? -9.547 -12.805 -4.836 1 98.75 92 VAL A N 1
ATOM 689 C CA . VAL A 1 92 ? -9.617 -14.258 -4.664 1 98.75 92 VAL A CA 1
ATOM 690 C C . VAL A 1 92 ? -8.961 -14.945 -5.855 1 98.75 92 VAL A C 1
ATOM 692 O O . VAL A 1 92 ? -8.164 -15.875 -5.684 1 98.75 92 VAL A O 1
ATOM 695 N N . GLU A 1 93 ? -9.297 -14.508 -7.027 1 98.69 93 GLU A N 1
ATOM 696 C CA . GLU A 1 93 ? -8.68 -15.078 -8.219 1 98.69 93 GLU A CA 1
ATOM 697 C C . GLU A 1 93 ? -7.16 -14.953 -8.164 1 98.69 93 GLU A C 1
ATOM 699 O O . GLU A 1 93 ? -6.441 -15.922 -8.422 1 98.69 93 GLU A O 1
ATOM 704 N N . PHE A 1 94 ? -6.703 -13.844 -7.836 1 98.62 94 PHE A N 1
ATOM 705 C CA . PHE A 1 94 ? -5.273 -13.562 -7.75 1 98.62 94 PHE A CA 1
ATOM 706 C C . PHE A 1 94 ? -4.609 -14.461 -6.711 1 98.62 94 PHE A C 1
ATOM 708 O O . PHE A 1 94 ? -3.559 -15.047 -6.973 1 98.62 94 PHE A O 1
ATOM 715 N N . MET A 1 95 ? -5.238 -14.578 -5.562 1 98.44 95 MET A N 1
ATOM 716 C CA . MET A 1 95 ? -4.656 -15.344 -4.465 1 98.44 95 MET A CA 1
ATOM 717 C C . MET A 1 95 ? -4.707 -16.844 -4.754 1 98.44 95 MET A C 1
ATOM 719 O O . MET A 1 95 ? -3.828 -17.594 -4.332 1 98.44 95 MET A O 1
ATOM 723 N N . GLN A 1 96 ? -5.668 -17.266 -5.504 1 98.56 96 GLN A N 1
ATOM 724 C CA . GLN A 1 96 ? -5.707 -18.656 -5.949 1 98.56 96 GLN A CA 1
ATOM 725 C C . GLN A 1 96 ? -4.484 -19 -6.793 1 98.56 96 GLN A C 1
ATOM 727 O O . GLN A 1 96 ? -3.977 -20.125 -6.734 1 98.56 96 GLN A O 1
ATOM 732 N N . LEU A 1 97 ? -4.027 -18.031 -7.602 1 98.25 97 LEU A N 1
ATOM 733 C CA . LEU A 1 97 ? -2.807 -18.25 -8.367 1 98.25 97 LEU A CA 1
ATOM 734 C C . LEU A 1 97 ? -1.623 -18.516 -7.445 1 98.25 97 LEU A C 1
ATOM 736 O O . LEU A 1 97 ? -0.804 -19.391 -7.719 1 98.25 97 LEU A O 1
ATOM 740 N N . HIS A 1 98 ? -1.501 -17.734 -6.367 1 97.5 98 HIS A N 1
ATOM 741 C CA . HIS A 1 98 ? -0.436 -17.953 -5.395 1 97.5 98 HIS A CA 1
ATOM 742 C C . HIS A 1 98 ? -0.529 -19.359 -4.789 1 97.5 98 HIS A C 1
ATOM 744 O O . HIS A 1 98 ? 0.482 -20.047 -4.656 1 97.5 98 HIS A O 1
ATOM 750 N N . LYS A 1 99 ? -1.72 -19.719 -4.441 1 97.56 99 LYS A N 1
ATOM 751 C CA . LYS A 1 99 ? -1.939 -21.031 -3.83 1 97.56 99 LYS A CA 1
ATOM 752 C C . LYS A 1 99 ? -1.535 -22.156 -4.777 1 97.56 99 LYS A C 1
ATOM 754 O O . LYS A 1 99 ? -0.907 -23.125 -4.355 1 97.56 99 LYS A O 1
ATOM 759 N N . GLU A 1 100 ? -1.824 -22.031 -5.992 1 97.44 100 GLU A N 1
ATOM 760 C CA . GLU A 1 100 ? -1.62 -23.078 -6.988 1 97.44 100 GLU A CA 1
ATOM 761 C C . GLU A 1 100 ? -0.171 -23.109 -7.461 1 97.44 100 GLU A C 1
ATOM 763 O O . GLU A 1 100 ? 0.384 -24.188 -7.695 1 97.44 100 GLU A O 1
ATOM 768 N N . HIS A 1 101 ? 0.43 -21.969 -7.605 1 97.69 101 HIS A N 1
ATOM 769 C CA . HIS A 1 101 ? 1.685 -21.906 -8.352 1 97.69 101 HIS A CA 1
ATOM 770 C C . HIS A 1 101 ? 2.852 -21.547 -7.438 1 97.69 101 HIS A C 1
ATOM 772 O O . HIS A 1 101 ? 3.992 -21.438 -7.895 1 97.69 101 HIS A O 1
ATOM 778 N N . MET A 1 102 ? 2.67 -21.344 -6.176 1 95.81 102 MET A N 1
ATOM 779 C CA . MET A 1 102 ? 3.723 -21.109 -5.191 1 95.81 102 MET A CA 1
ATOM 780 C C . MET A 1 102 ? 3.436 -21.875 -3.902 1 95.81 102 MET A C 1
ATOM 782 O O . MET A 1 102 ? 3.223 -21.266 -2.852 1 95.81 102 MET A O 1
ATOM 786 N N . PRO A 1 103 ? 3.539 -23.203 -4.035 1 94.75 103 PRO A N 1
ATOM 787 C CA . PRO A 1 103 ? 3.215 -24.031 -2.867 1 94.75 103 PRO A CA 1
ATOM 788 C C . PRO A 1 103 ? 4.012 -23.641 -1.626 1 94.75 103 PRO A C 1
ATOM 790 O O . PRO A 1 103 ? 5.215 -23.375 -1.717 1 94.75 103 PRO A O 1
ATOM 793 N N . GLY A 1 104 ? 3.314 -23.531 -0.441 1 95.69 104 GLY A N 1
ATOM 794 C CA . GLY A 1 104 ? 3.945 -23.234 0.835 1 95.69 104 GLY A CA 1
ATOM 795 C C . GLY A 1 104 ? 3.943 -21.75 1.176 1 95.69 104 GLY A C 1
ATOM 796 O O . GLY A 1 104 ? 4.363 -21.359 2.268 1 95.69 104 GLY A O 1
ATOM 797 N N . TRP A 1 105 ? 3.496 -20.969 0.25 1 95.38 105 TRP A N 1
ATOM 798 C CA . TRP A 1 105 ? 3.43 -19.531 0.512 1 95.38 105 TRP A CA 1
ATOM 799 C C . TRP A 1 105 ? 2.234 -19.203 1.396 1 95.38 105 TRP A C 1
ATOM 801 O O . TRP A 1 105 ? 1.13 -19.688 1.174 1 95.38 105 TRP A O 1
ATOM 811 N N . ASP A 1 106 ? 2.469 -18.359 2.408 1 96.44 106 ASP A N 1
ATOM 812 C CA . ASP A 1 106 ? 1.435 -17.766 3.248 1 96.44 106 ASP A CA 1
ATOM 813 C C . ASP A 1 106 ? 1.441 -16.25 3.133 1 96.44 106 ASP A C 1
ATOM 815 O O . ASP A 1 106 ? 2.504 -15.625 3.154 1 96.44 106 ASP A O 1
ATOM 819 N N . GLY A 1 107 ? 0.248 -15.75 3.027 1 95.25 107 GLY A N 1
ATOM 820 C CA . GLY A 1 107 ? 0.177 -14.297 2.936 1 95.25 107 GLY A CA 1
ATOM 821 C C . GLY A 1 107 ? -1.242 -13.781 2.818 1 95.25 107 GLY A C 1
ATOM 822 O O . GLY A 1 107 ? -2.203 -14.523 3.016 1 95.25 107 GLY A O 1
ATOM 823 N N . THR A 1 108 ? -1.316 -12.445 2.637 1 95.31 108 THR A N 1
ATOM 824 C CA . THR A 1 108 ? -2.619 -11.797 2.557 1 95.31 108 THR A CA 1
ATOM 825 C C . THR A 1 108 ? -2.684 -10.859 1.351 1 95.31 108 THR A C 1
ATOM 827 O O . THR A 1 108 ? -1.651 -10.406 0.854 1 95.31 108 THR A O 1
ATOM 830 N N . CYS A 1 109 ? -3.852 -10.672 0.834 1 97.12 109 CYS A N 1
ATOM 831 C CA . CYS A 1 109 ? -4.215 -9.578 -0.063 1 97.12 109 CYS A CA 1
ATOM 832 C C . CYS A 1 109 ? -5.312 -8.711 0.547 1 97.12 109 CYS A C 1
ATOM 834 O O . CYS A 1 109 ? -6.449 -9.156 0.695 1 97.12 109 CYS A O 1
ATOM 836 N N . GLU A 1 110 ? -4.949 -7.543 0.918 1 96.38 110 GLU A N 1
ATOM 837 C CA . GLU A 1 110 ? -5.898 -6.57 1.456 1 96.38 110 GLU A CA 1
ATOM 838 C C . GLU A 1 110 ? -6.543 -5.754 0.34 1 96.38 110 GLU A C 1
ATOM 840 O O . GLU A 1 110 ? -5.855 -5.281 -0.567 1 96.38 110 GLU A O 1
ATOM 845 N N . VAL A 1 111 ? -7.871 -5.637 0.384 1 97.88 111 VAL A N 1
ATOM 846 C CA . VAL A 1 111 ? -8.656 -4.875 -0.58 1 97.88 111 VAL A CA 1
ATOM 847 C C . VAL A 1 111 ? -9.281 -3.66 0.103 1 97.88 111 VAL A C 1
ATOM 849 O O . VAL A 1 111 ? -10.094 -3.801 1.019 1 97.88 111 VAL A O 1
ATOM 852 N N . ARG A 1 112 ? -8.898 -2.496 -0.326 1 96.69 112 ARG A N 1
ATOM 853 C CA . ARG A 1 112 ? -9.359 -1.261 0.305 1 96.69 112 ARG A CA 1
ATOM 854 C C . ARG A 1 112 ? -9.914 -0.291 -0.73 1 96.69 112 ARG A C 1
ATOM 856 O O . ARG A 1 112 ? -9.258 0.01 -1.727 1 96.69 112 ARG A O 1
ATOM 863 N N . PRO A 1 113 ? -11.195 0.192 -0.498 1 96.75 113 PRO A N 1
ATOM 864 C CA . PRO A 1 113 ? -11.672 1.25 -1.392 1 96.75 113 PRO A CA 1
ATOM 865 C C . PRO A 1 113 ? -10.961 2.582 -1.161 1 96.75 113 PRO A C 1
ATOM 867 O O . PRO A 1 113 ? -10.586 2.898 -0.029 1 96.75 113 PRO A O 1
ATOM 870 N N . PHE A 1 114 ? -10.789 3.293 -2.244 1 96 114 PHE A N 1
ATOM 871 C CA . PHE A 1 114 ? -10.227 4.637 -2.15 1 96 114 PHE A CA 1
ATOM 872 C C . PHE A 1 114 ? -11.258 5.609 -1.585 1 96 114 PHE A C 1
ATOM 874 O O . PHE A 1 114 ? -12.461 5.465 -1.827 1 96 114 PHE A O 1
ATOM 881 N N . ALA A 1 115 ? -10.734 6.57 -0.849 1 89.44 115 ALA A N 1
ATOM 882 C CA . ALA A 1 115 ? -11.578 7.688 -0.428 1 89.44 115 ALA A CA 1
ATOM 883 C C . ALA A 1 115 ? -11.844 8.641 -1.592 1 89.44 115 ALA A C 1
ATOM 885 O O . ALA A 1 115 ? -11.023 8.766 -2.502 1 89.44 115 ALA A O 1
ATOM 886 N N . ALA A 1 116 ? -13.172 8.914 -1.858 1 67.56 116 ALA A N 1
ATOM 887 C CA . ALA A 1 116 ? -13.562 9.789 -2.957 1 67.56 116 ALA A CA 1
ATOM 888 C C . ALA A 1 116 ? -12.633 11 -3.051 1 67.56 116 ALA A C 1
ATOM 890 O O . ALA A 1 116 ? -12.203 11.539 -2.029 1 67.56 116 ALA A O 1
ATOM 891 N N . MET A 1 117 ? -11.852 10.938 -4.102 1 54.72 117 MET A N 1
ATOM 892 C CA . MET A 1 117 ? -11.023 12.109 -4.379 1 54.72 117 MET A CA 1
ATOM 893 C C . MET A 1 117 ? -11.867 13.383 -4.379 1 54.72 117 MET A C 1
ATOM 895 O O . MET A 1 117 ? -12.961 13.406 -4.941 1 54.72 117 MET A O 1
ATOM 899 N N . GLY A 1 118 ? -12.125 14 -3.354 1 47.03 118 GLY A N 1
ATOM 900 C CA . GLY A 1 118 ? -12.805 15.25 -3.654 1 47.03 118 GLY A CA 1
ATOM 901 C C . GLY A 1 118 ? -12.336 15.883 -4.953 1 47.03 118 GLY A C 1
ATOM 902 O O . GLY A 1 118 ? -11.273 15.547 -5.469 1 47.03 118 GLY A O 1
ATOM 903 N N . ALA A 1 119 ? -13.359 16.5 -5.832 1 40.47 119 ALA A N 1
ATOM 904 C CA . ALA A 1 119 ? -13.172 17.188 -7.105 1 40.47 119 ALA A CA 1
ATOM 905 C C . ALA A 1 119 ? -11.742 17.719 -7.238 1 40.47 119 ALA A C 1
ATOM 907 O O . ALA A 1 119 ? -11.227 17.859 -8.352 1 40.47 119 ALA A O 1
ATOM 908 N N . ASP A 1 120 ? -11.211 18.422 -6.246 1 38.34 120 ASP A N 1
ATOM 909 C CA . ASP A 1 120 ? -10.031 19.25 -6.484 1 38.34 120 ASP A CA 1
ATOM 910 C C . ASP A 1 120 ? -8.75 18.453 -6.262 1 38.34 120 ASP A C 1
ATOM 912 O O . ASP A 1 120 ? -7.645 18.984 -6.383 1 38.34 120 ASP A O 1
ATOM 916 N N . GLY A 1 121 ? -8.57 17.156 -6.707 1 38.03 121 GLY A N 1
ATOM 917 C CA . GLY A 1 121 ? -7.336 16.391 -6.762 1 38.03 121 GLY A CA 1
ATOM 918 C C . GLY A 1 121 ? -6.777 16.062 -5.391 1 38.03 121 GLY A C 1
ATOM 919 O O . GLY A 1 121 ? -5.699 15.477 -5.281 1 38.03 121 GLY A O 1
ATOM 920 N N . GLY A 1 122 ? -7.176 16.812 -4.328 1 36.34 122 GLY A N 1
ATOM 921 C CA . GLY A 1 122 ? -6.645 16.703 -2.979 1 36.34 122 GLY A CA 1
ATOM 922 C C . GLY A 1 122 ? -7.172 15.508 -2.225 1 36.34 122 GLY A C 1
ATOM 923 O O . GLY A 1 122 ? -8.141 14.875 -2.648 1 36.34 122 GLY A O 1
ATOM 924 N N . CYS A 1 123 ? -6.332 14.82 -1.438 1 40.47 123 CYS A N 1
ATOM 925 C CA . CYS A 1 123 ? -6.637 13.766 -0.476 1 40.47 123 CYS A CA 1
ATOM 926 C C . CYS A 1 123 ? -7.945 14.055 0.251 1 40.47 123 CYS A C 1
ATOM 928 O O . CYS A 1 123 ? -7.973 14.844 1.198 1 40.47 123 CYS A O 1
ATOM 930 N N . GLN A 1 124 ? -8.977 14.508 -0.47 1 35.31 124 GLN A N 1
ATOM 931 C CA . GLN A 1 124 ? -10.141 14.75 0.372 1 35.31 124 GLN A CA 1
ATOM 932 C C . GLN A 1 124 ? -10.656 13.453 0.987 1 35.31 124 GLN A C 1
ATOM 934 O O . GLN A 1 124 ? -11.07 12.539 0.269 1 35.31 124 GLN A O 1
ATOM 939 N N . VAL A 1 125 ? -10.047 13.008 2.023 1 35.88 125 VAL A N 1
ATOM 940 C CA . VAL A 1 125 ? -10.703 12 2.85 1 35.88 125 VAL A CA 1
ATOM 941 C C . VAL A 1 125 ? -12.133 12.453 3.166 1 35.88 125 VAL A C 1
ATOM 943 O O . VAL A 1 125 ? -12.336 13.508 3.766 1 35.88 125 VAL A O 1
ATOM 946 N N . ASP A 1 126 ? -12.914 12.484 2.18 1 34.34 126 ASP A N 1
ATOM 947 C CA . ASP A 1 126 ? -14.273 12.773 2.639 1 34.34 126 ASP A CA 1
ATOM 948 C C . ASP A 1 126 ? -14.609 11.961 3.887 1 34.34 126 ASP A C 1
ATOM 950 O O . ASP A 1 126 ? -14.867 10.758 3.803 1 34.34 126 ASP A O 1
ATOM 954 N N . VAL A 1 127 ? -14.148 12.359 4.988 1 30.59 127 VAL A N 1
ATOM 955 C CA . VAL A 1 127 ? -14.484 11.859 6.32 1 30.59 127 VAL A CA 1
ATOM 956 C C . VAL A 1 127 ? -15.992 11.883 6.52 1 30.59 127 VAL A C 1
ATOM 958 O O . VAL A 1 127 ? -16.5 11.352 7.504 1 30.59 127 VAL A O 1
ATOM 961 N N . SER A 1 128 ? -16.641 12.742 5.746 1 31.12 128 SER A N 1
ATOM 962 C CA . SER A 1 128 ? -18.078 12.82 6.012 1 31.12 128 SER A CA 1
ATOM 963 C C . SER A 1 128 ? -18.75 11.461 5.844 1 31.12 128 SER A C 1
ATOM 965 O O . SER A 1 128 ? -19.922 11.281 6.199 1 31.12 128 SER A O 1
ATOM 967 N N . ALA A 1 129 ? -18.344 10.82 4.863 1 31.17 129 ALA A N 1
ATOM 968 C CA . ALA A 1 129 ? -19.125 9.594 4.734 1 31.17 129 ALA A CA 1
ATOM 969 C C . ALA A 1 129 ? -18.906 8.672 5.938 1 31.17 129 ALA A C 1
ATOM 971 O O . ALA A 1 129 ? -19.547 7.625 6.047 1 31.17 129 ALA A O 1
ATOM 972 N N . CYS A 1 130 ? -17.875 8.883 6.684 1 25.48 130 CYS A N 1
ATOM 973 C CA . CYS A 1 130 ? -17.812 8.102 7.918 1 25.48 130 CYS A CA 1
ATOM 974 C C . CYS A 1 130 ? -18.578 8.789 9.039 1 25.48 130 CYS A C 1
ATOM 976 O O . CYS A 1 130 ? -18.562 8.328 10.18 1 25.48 130 CYS A O 1
ATOM 978 N N . ALA A 1 131 ? -19.031 9.992 8.867 1 26.06 131 ALA A N 1
ATOM 979 C CA . ALA A 1 131 ? -19.922 10.531 9.898 1 26.06 131 ALA A CA 1
ATOM 980 C C . ALA A 1 131 ? -21.281 9.844 9.867 1 26.06 131 ALA A C 1
ATOM 982 O O . ALA A 1 131 ? -21.781 9.492 8.797 1 26.06 131 ALA A O 1
ATOM 983 N N . MET B 1 1 ? 13.672 6.77 -10.68 1 94.81 1 MET B N 1
ATOM 984 C CA . MET B 1 1 ? 13.25 5.582 -9.945 1 94.81 1 MET B CA 1
ATOM 985 C C . MET B 1 1 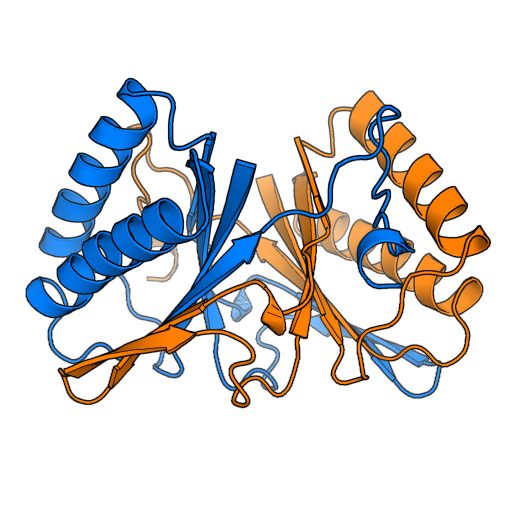? 11.867 5.793 -9.336 1 94.81 1 MET B C 1
ATOM 987 O O . MET B 1 1 ? 11.539 6.898 -8.898 1 94.81 1 MET B O 1
ATOM 991 N N . ARG B 1 2 ? 11.117 4.773 -9.359 1 96.62 2 ARG B N 1
ATOM 992 C CA . ARG B 1 2 ? 9.789 4.875 -8.758 1 96.62 2 ARG B CA 1
ATOM 993 C C . ARG B 1 2 ? 9.797 4.352 -7.324 1 96.62 2 ARG B C 1
ATOM 995 O O . ARG B 1 2 ? 10.43 3.336 -7.031 1 96.62 2 ARG B O 1
ATOM 1002 N N . PHE B 1 3 ? 9.141 5.133 -6.457 1 97.94 3 PHE B N 1
ATOM 1003 C CA . PHE B 1 3 ? 9.031 4.773 -5.047 1 97.94 3 PHE B CA 1
ATOM 1004 C C . PHE B 1 3 ? 7.574 4.789 -4.598 1 97.94 3 PHE B C 1
ATOM 1006 O O . PHE B 1 3 ? 6.809 5.676 -4.984 1 97.94 3 PHE B O 1
ATOM 1013 N N . MET B 1 4 ? 7.273 3.807 -3.818 1 97.88 4 MET B N 1
ATOM 1014 C CA . MET B 1 4 ? 5.965 3.791 -3.17 1 97.88 4 MET B CA 1
ATOM 1015 C C . MET B 1 4 ? 6.07 4.258 -1.722 1 97.88 4 MET B C 1
ATOM 1017 O O . MET B 1 4 ? 6.996 3.865 -1.005 1 97.88 4 MET B O 1
ATOM 1021 N N . TYR B 1 5 ? 5.188 5.125 -1.333 1 98.12 5 TYR B N 1
ATOM 1022 C CA . TYR B 1 5 ? 5.016 5.574 0.045 1 98.12 5 TYR B CA 1
ATOM 1023 C C . TYR B 1 5 ? 3.744 4.996 0.651 1 98.12 5 TYR B C 1
ATOM 1025 O O . TYR B 1 5 ? 2.67 5.078 0.051 1 98.12 5 TYR B O 1
ATOM 1033 N N . ILE B 1 6 ? 3.865 4.391 1.815 1 96.75 6 ILE B N 1
ATOM 1034 C CA . ILE B 1 6 ? 2.721 3.844 2.533 1 96.75 6 ILE B CA 1
ATOM 1035 C C . ILE B 1 6 ? 2.656 4.438 3.938 1 96.75 6 ILE B C 1
ATOM 1037 O O . ILE B 1 6 ? 3.615 4.336 4.707 1 96.75 6 ILE B O 1
ATOM 1041 N N . VAL B 1 7 ? 1.539 5.062 4.27 1 96.31 7 VAL B N 1
ATOM 1042 C CA . VAL B 1 7 ? 1.353 5.703 5.57 1 96.31 7 VAL B CA 1
ATOM 1043 C C . VAL B 1 7 ? 0.485 4.816 6.461 1 96.31 7 VAL B C 1
ATOM 1045 O O . VAL B 1 7 ? -0.616 4.422 6.07 1 96.31 7 VAL B O 1
ATOM 1048 N N . THR B 1 8 ? 0.991 4.496 7.652 1 93.69 8 THR B N 1
ATOM 1049 C CA . THR B 1 8 ? 0.262 3.639 8.578 1 93.69 8 THR B CA 1
ATOM 1050 C C . THR B 1 8 ? 0.177 4.281 9.961 1 93.69 8 THR B C 1
ATOM 1052 O O . THR B 1 8 ? 0.993 5.141 10.305 1 93.69 8 THR B O 1
ATOM 1055 N N . SER B 1 9 ? -0.79 3.918 10.711 1 93.25 9 SER B N 1
ATOM 1056 C CA . SER B 1 9 ? -0.938 4.285 12.109 1 93.25 9 SER B CA 1
ATOM 1057 C C . SER B 1 9 ? -1.628 3.182 12.906 1 93.25 9 SER B C 1
ATOM 1059 O O . SER B 1 9 ? -2.5 2.486 12.383 1 93.25 9 SER B O 1
ATOM 10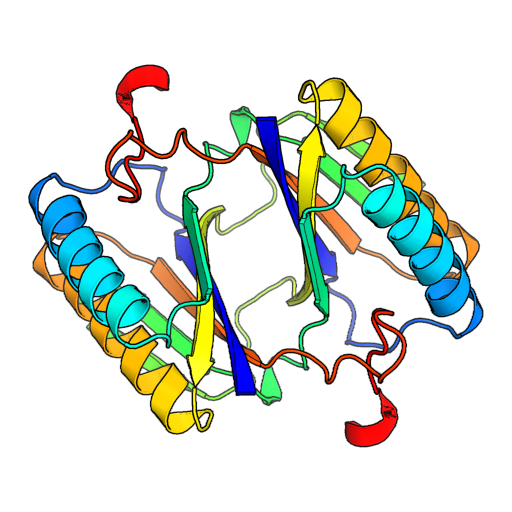61 N N . SER B 1 10 ? -1.225 3.004 14.133 1 89.69 10 SER B N 1
ATOM 1062 C CA . SER B 1 10 ? -1.877 2.053 15.023 1 89.69 10 SER B CA 1
ATOM 1063 C C . SER B 1 10 ? -3.033 2.703 15.773 1 89.69 10 SER B C 1
ATOM 1065 O O . SER B 1 10 ? -3.781 2.025 16.484 1 89.69 10 SER B O 1
ATOM 1067 N N . GLN B 1 11 ? -3.115 3.973 15.594 1 90.06 11 GLN B N 1
ATOM 1068 C CA . GLN B 1 11 ? -4.18 4.703 16.281 1 90.06 11 GLN B CA 1
ATOM 1069 C C . GLN B 1 11 ? -5.516 4.531 15.555 1 90.06 11 GLN B C 1
ATOM 1071 O O . GLN B 1 11 ? -5.547 4.254 14.352 1 90.06 11 GLN B O 1
ATOM 1076 N N . PRO B 1 12 ? -6.598 4.617 16.328 1 84.12 12 PRO B N 1
ATOM 1077 C CA . PRO B 1 12 ? -7.891 4.609 15.633 1 84.12 12 PRO B CA 1
ATOM 1078 C C . PRO B 1 12 ? -7.961 5.637 14.508 1 84.12 12 PRO B C 1
ATOM 1080 O O . PRO B 1 12 ? -7.418 6.734 14.633 1 84.12 12 PRO B O 1
ATOM 1083 N N . PRO B 1 13 ? -8.586 5.176 13.523 1 79.75 13 PRO B N 1
ATOM 1084 C CA . PRO B 1 13 ? -8.641 6.086 12.375 1 79.75 13 PRO B CA 1
ATOM 1085 C C . PRO B 1 13 ? -9.32 7.414 12.703 1 79.75 13 PRO B C 1
ATOM 1087 O O . PRO B 1 13 ? -10.375 7.43 13.344 1 79.75 13 PRO B O 1
ATOM 1090 N N . ARG B 1 14 ? -8.664 8.438 12.367 1 81.88 14 ARG B N 1
ATOM 1091 C CA . ARG B 1 14 ? -9.18 9.797 12.445 1 81.88 14 ARG B CA 1
ATOM 1092 C C . ARG B 1 14 ? -8.867 10.586 11.172 1 81.88 14 ARG B C 1
ATOM 1094 O O . ARG B 1 14 ? -7.781 10.438 10.602 1 81.88 14 ARG B O 1
ATOM 1101 N N . PRO B 1 15 ? -9.844 11.32 10.82 1 84.5 15 PRO B N 1
ATOM 1102 C CA . PRO B 1 15 ? -9.547 12.148 9.648 1 84.5 15 PRO B CA 1
ATOM 1103 C C . PRO B 1 15 ? -8.43 13.156 9.914 1 84.5 15 PRO B C 1
ATOM 1105 O O . PRO B 1 15 ? -8.25 13.602 11.055 1 84.5 15 PRO B O 1
ATOM 1108 N N . PRO B 1 16 ? -7.688 13.406 8.844 1 90.62 16 PRO B N 1
ATOM 1109 C CA . PRO B 1 16 ? -6.738 14.516 9.008 1 90.62 16 PRO B CA 1
ATOM 1110 C C . PRO B 1 16 ? -7.426 15.828 9.375 1 90.62 16 PRO B C 1
ATOM 1112 O O . PRO B 1 16 ? -8.586 16.047 9.023 1 90.62 16 PRO B O 1
ATOM 1115 N N . THR B 1 17 ? -6.68 16.641 10.125 1 93.69 17 THR B N 1
ATOM 1116 C CA . THR B 1 17 ? -7.191 17.969 10.414 1 93.69 17 THR B CA 1
ATOM 1117 C C . THR B 1 17 ? -7.312 18.797 9.133 1 93.69 17 THR B C 1
ATOM 1119 O O . THR B 1 17 ? -6.617 18.531 8.156 1 93.69 17 THR B O 1
ATOM 1122 N N . PRO B 1 18 ? -8.188 19.828 9.102 1 93.81 18 PRO B N 1
ATOM 1123 C CA . PRO B 1 18 ? -8.266 20.703 7.934 1 93.81 18 PRO B CA 1
ATOM 1124 C C . PRO B 1 18 ? -6.918 21.328 7.582 1 93.81 18 PRO B C 1
ATOM 1126 O O . PRO B 1 18 ? -6.57 21.453 6.406 1 93.81 18 PRO B O 1
ATOM 1129 N N . ALA B 1 19 ? -6.16 21.703 8.609 1 96.5 19 ALA B N 1
ATOM 1130 C CA . ALA B 1 19 ? -4.844 22.297 8.383 1 96.5 19 ALA B CA 1
ATOM 1131 C C . ALA B 1 19 ? -3.904 21.297 7.699 1 96.5 19 ALA B C 1
ATOM 1133 O O . ALA B 1 19 ? -3.145 21.672 6.801 1 96.5 19 ALA B O 1
ATOM 1134 N N . LEU B 1 20 ? -3.922 20.078 8.148 1 96 20 LEU B N 1
ATOM 1135 C CA . LEU B 1 20 ? -3.096 19.047 7.523 1 96 20 LEU B CA 1
ATOM 1136 C C . LEU B 1 20 ? -3.531 18.797 6.086 1 96 20 LEU B C 1
ATOM 1138 O O . LEU B 1 20 ? -2.691 18.688 5.188 1 96 20 LEU B O 1
ATOM 1142 N N . MET B 1 21 ? -4.82 18.703 5.898 1 94.38 21 MET B N 1
ATOM 1143 C CA . MET B 1 21 ? -5.348 18.484 4.555 1 94.38 21 MET B CA 1
ATOM 1144 C C . MET B 1 21 ? -4.875 19.578 3.6 1 94.38 21 MET B C 1
ATOM 1146 O O . MET B 1 21 ? -4.457 19.281 2.477 1 94.38 21 MET B O 1
ATOM 1150 N N . GLU B 1 22 ? -4.965 20.781 4.004 1 95.31 22 GLU B N 1
ATOM 1151 C CA . GLU B 1 22 ? -4.52 21.906 3.193 1 95.31 22 GLU B CA 1
ATOM 1152 C C . GLU B 1 22 ? -3.025 21.828 2.902 1 95.31 22 GLU B C 1
ATOM 1154 O O . GLU B 1 22 ? -2.598 22.016 1.761 1 95.31 22 GLU B O 1
ATOM 1159 N N . ALA B 1 23 ? -2.25 21.594 3.912 1 97.25 23 ALA B N 1
ATOM 1160 C CA . ALA B 1 23 ? -0.799 21.516 3.76 1 97.25 23 ALA B CA 1
ATOM 1161 C C . ALA B 1 23 ? -0.411 20.375 2.82 1 97.25 23 ALA B C 1
ATOM 1163 O O . ALA B 1 23 ? 0.455 20.531 1.958 1 97.25 23 ALA B O 1
ATOM 1164 N N . MET B 1 24 ? -1.021 19.188 2.998 1 96.56 24 MET B N 1
ATOM 1165 C CA . MET B 1 24 ? -0.758 18.031 2.127 1 96.56 24 MET B CA 1
ATOM 1166 C C . MET B 1 24 ? -1.177 18.344 0.692 1 96.56 24 MET B C 1
ATOM 1168 O O . MET B 1 24 ? -0.51 17.922 -0.256 1 96.56 24 MET B O 1
ATOM 1172 N N . GLY B 1 25 ? -2.301 19 0.583 1 95.31 25 GLY B N 1
ATOM 1173 C CA . GLY B 1 25 ? -2.744 19.406 -0.741 1 95.31 25 GLY B CA 1
ATOM 1174 C C . GLY B 1 25 ? -1.734 20.266 -1.469 1 95.31 25 GLY B C 1
ATOM 1175 O O . GLY B 1 25 ? -1.465 20.062 -2.652 1 95.31 25 GLY B O 1
ATOM 1176 N N . LYS B 1 26 ? -1.202 21.281 -0.816 1 97 26 LYS B N 1
ATOM 1177 C CA . LYS B 1 26 ? -0.19 22.156 -1.393 1 97 26 LYS B CA 1
ATOM 1178 C C . LYS B 1 26 ? 1.058 21.375 -1.79 1 97 26 LYS B C 1
ATOM 1180 O O . LYS B 1 26 ? 1.633 21.609 -2.855 1 97 26 LYS B O 1
ATOM 1185 N N . LEU B 1 27 ? 1.466 20.5 -0.91 1 97.38 27 LEU B N 1
ATOM 1186 C CA . LEU B 1 27 ? 2.619 19.656 -1.215 1 97.38 27 LEU B CA 1
ATOM 1187 C C . LEU B 1 27 ? 2.363 18.812 -2.455 1 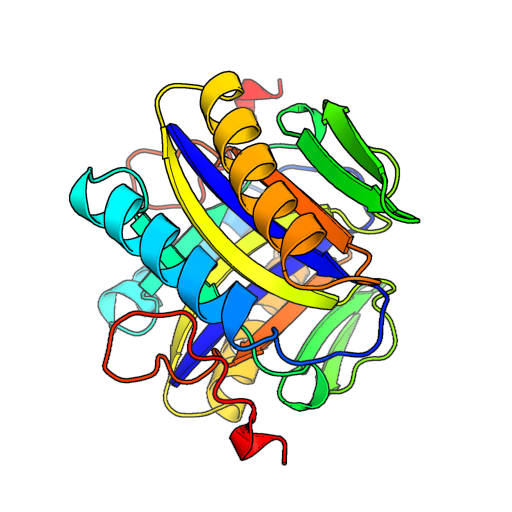97.38 27 LEU B C 1
ATOM 1189 O O . LEU B 1 27 ? 3.209 18.734 -3.348 1 97.38 27 LEU B O 1
ATOM 1193 N N . ALA B 1 28 ? 1.201 18.172 -2.479 1 95.81 28 ALA B N 1
ATOM 1194 C CA . ALA B 1 28 ? 0.851 17.312 -3.607 1 95.81 28 ALA B CA 1
ATOM 1195 C C . ALA B 1 28 ? 0.811 18.109 -4.91 1 95.81 28 ALA B C 1
ATOM 1197 O O . ALA B 1 28 ? 1.325 17.656 -5.934 1 95.81 28 ALA B O 1
ATOM 1198 N N . G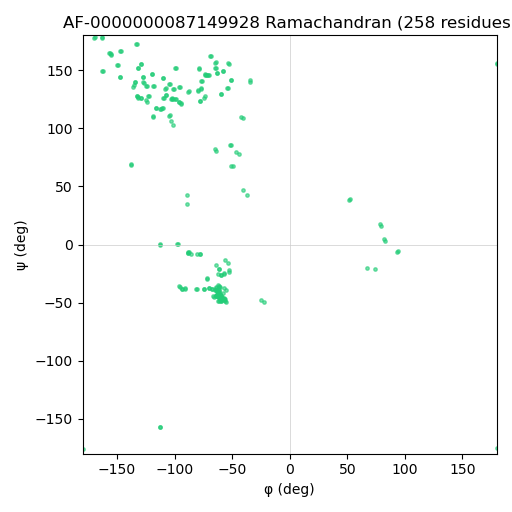LU B 1 29 ? 0.243 19.266 -4.855 1 95.94 29 GLU B N 1
ATOM 1199 C CA . GLU B 1 29 ? 0.177 20.125 -6.039 1 95.94 29 GLU B CA 1
ATOM 1200 C C . GLU B 1 29 ? 1.574 20.453 -6.555 1 95.94 29 GLU B C 1
ATOM 1202 O O . GLU B 1 29 ? 1.831 20.375 -7.758 1 95.94 29 GLU B O 1
ATOM 1207 N N . ARG B 1 30 ? 2.418 20.859 -5.707 1 97.81 30 ARG B N 1
ATOM 1208 C CA . ARG B 1 30 ? 3.793 21.172 -6.074 1 97.81 30 ARG B CA 1
ATOM 1209 C C . ARG B 1 30 ? 4.465 19.984 -6.758 1 97.81 30 ARG B C 1
ATOM 1211 O O . ARG B 1 30 ? 5.09 20.141 -7.809 1 97.81 30 ARG B O 1
ATOM 1218 N N . GLU B 1 31 ? 4.352 18.797 -6.145 1 97.94 31 GLU B N 1
ATOM 1219 C CA . GLU B 1 31 ? 5.039 17.609 -6.641 1 97.94 31 GLU B CA 1
ATOM 1220 C C . GLU B 1 31 ? 4.434 17.125 -7.957 1 97.94 31 GLU B C 1
ATOM 1222 O O . GLU B 1 31 ? 5.148 16.641 -8.836 1 97.94 31 GLU B O 1
ATOM 1227 N N . ILE B 1 32 ? 3.1 17.219 -8.086 1 96.12 32 ILE B N 1
ATOM 1228 C CA . ILE B 1 32 ? 2.418 16.844 -9.32 1 96.12 32 ILE B CA 1
ATOM 1229 C C . ILE B 1 32 ? 2.816 17.781 -10.445 1 96.12 32 ILE B C 1
ATOM 1231 O O . ILE B 1 32 ? 3.146 17.344 -11.547 1 96.12 32 ILE B O 1
ATOM 1235 N N . LYS B 1 33 ? 2.844 19.047 -10.195 1 96.75 33 LYS B N 1
ATOM 1236 C CA . LYS B 1 33 ? 3.234 20.031 -11.188 1 96.75 33 LYS B CA 1
ATOM 1237 C C . LYS B 1 33 ? 4.676 19.828 -11.641 1 96.75 33 LYS B C 1
ATOM 1239 O O . LYS B 1 33 ? 5.004 20.047 -12.812 1 96.75 33 LYS B O 1
ATOM 1244 N N . ALA B 1 34 ? 5.504 19.422 -10.766 1 97.5 34 ALA B N 1
ATOM 1245 C CA . ALA B 1 34 ? 6.91 19.172 -11.07 1 97.5 34 ALA B CA 1
ATOM 1246 C C . ALA B 1 34 ? 7.094 17.844 -11.789 1 97.5 34 ALA B C 1
ATOM 1248 O O . ALA B 1 34 ? 8.195 17.5 -12.219 1 97.5 34 ALA B O 1
ATOM 1249 N N . GLY B 1 35 ? 6.047 17.078 -11.875 1 96.81 35 GLY B N 1
ATOM 1250 C CA . GLY B 1 35 ? 6.113 15.781 -12.531 1 96.81 35 GLY B CA 1
ATOM 1251 C C . GLY B 1 35 ? 6.73 14.703 -11.656 1 96.81 35 GLY B C 1
ATOM 1252 O O . GLY B 1 35 ? 7.102 13.641 -12.148 1 96.81 35 GLY B O 1
ATOM 1253 N N . ARG B 1 36 ? 6.852 14.883 -10.383 1 98.06 36 ARG B N 1
ATOM 1254 C CA . ARG B 1 36 ? 7.543 13.984 -9.469 1 98.06 36 ARG B CA 1
ATOM 1255 C C . ARG B 1 36 ? 6.57 13.008 -8.812 1 98.06 36 ARG B C 1
ATOM 1257 O O . ARG B 1 36 ? 6.914 11.852 -8.555 1 98.06 36 ARG B O 1
ATOM 1264 N N . MET B 1 37 ? 5.391 13.414 -8.5 1 97.31 37 MET B N 1
ATOM 1265 C CA . MET B 1 37 ? 4.359 12.555 -7.93 1 97.31 37 MET B CA 1
ATOM 1266 C C . MET B 1 37 ? 3.449 11.992 -9.016 1 97.31 37 MET B C 1
ATOM 1268 O O . MET B 1 37 ? 2.777 12.758 -9.719 1 97.31 37 MET B O 1
ATOM 1272 N N . ILE B 1 38 ? 3.393 10.703 -9.102 1 95.38 38 ILE B N 1
ATOM 1273 C CA . ILE B 1 38 ? 2.729 10.008 -10.203 1 95.38 38 ILE B CA 1
ATOM 1274 C C . ILE B 1 38 ? 1.286 9.695 -9.82 1 95.38 38 ILE B C 1
ATOM 1276 O O . ILE B 1 38 ? 0.394 9.703 -10.672 1 95.38 38 ILE B O 1
ATOM 1280 N N . ASP B 1 39 ? 1.084 9.359 -8.633 1 93 39 ASP B N 1
ATOM 1281 C CA . ASP B 1 39 ? -0.236 8.984 -8.133 1 93 39 ASP B CA 1
ATOM 1282 C C . ASP B 1 39 ? -0.284 9.023 -6.609 1 93 39 ASP B C 1
ATOM 1284 O O . ASP B 1 39 ? 0.745 8.875 -5.945 1 93 39 ASP B O 1
ATOM 1288 N N . THR B 1 40 ? -1.438 9.32 -6.078 1 95.62 40 THR B N 1
ATOM 1289 C CA . THR B 1 40 ? -1.647 9.289 -4.633 1 95.62 40 THR B CA 1
ATOM 1290 C C . THR B 1 40 ? -3.121 9.07 -4.305 1 95.62 40 THR B C 1
ATOM 1292 O O . THR B 1 40 ? -3.986 9.234 -5.172 1 95.62 40 THR B O 1
ATOM 1295 N N . GLY B 1 41 ? -3.346 8.695 -3.055 1 92.69 41 GLY B N 1
ATOM 1296 C CA . GLY B 1 41 ? -4.719 8.523 -2.613 1 92.69 41 GLY B CA 1
ATOM 1297 C C . GLY B 1 41 ? -4.832 8.086 -1.165 1 92.69 41 GLY B C 1
ATOM 1298 O O . GLY B 1 41 ? -3.902 7.496 -0.616 1 92.69 41 GLY B O 1
ATOM 1299 N N . GLY B 1 42 ? -5.988 8.422 -0.612 1 93.75 42 GLY B N 1
ATOM 1300 C CA . GLY B 1 42 ? -6.375 7.91 0.692 1 93.75 42 GLY B CA 1
ATOM 1301 C C . GLY B 1 42 ? -7.324 6.727 0.613 1 93.75 42 GLY B C 1
ATOM 1302 O O . GLY B 1 42 ? -8.07 6.59 -0.358 1 93.75 42 GLY B O 1
ATOM 1303 N N . LEU B 1 43 ? -7.242 5.883 1.674 1 93.69 43 LEU B N 1
ATOM 1304 C CA . LEU B 1 43 ? -8.086 4.691 1.704 1 93.69 43 LEU B CA 1
ATOM 1305 C C . LEU B 1 43 ? -9.164 4.816 2.773 1 93.69 43 LEU B C 1
ATOM 1307 O O . LEU B 1 43 ? -8.914 5.359 3.852 1 93.69 43 LEU B O 1
ATOM 1311 N N . LEU B 1 44 ? -10.336 4.289 2.455 1 91.25 44 LEU B N 1
ATOM 1312 C CA . LEU B 1 44 ? -11.406 4.242 3.449 1 91.25 44 LEU B CA 1
ATOM 1313 C C . LEU B 1 44 ? -11.07 3.256 4.562 1 91.25 44 LEU B C 1
ATOM 1315 O O . LEU B 1 44 ? -10.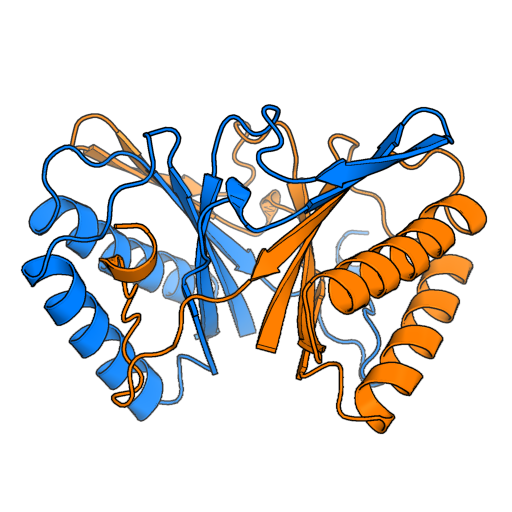141 2.451 4.422 1 91.25 44 LEU B O 1
ATOM 1319 N N . PRO B 1 45 ? -11.758 3.357 5.711 1 89.69 45 PRO B N 1
ATOM 1320 C CA . PRO B 1 45 ? -11.461 2.461 6.828 1 89.69 45 PRO B CA 1
ATOM 1321 C C . PRO B 1 45 ? -11.508 0.987 6.434 1 89.69 45 PRO B C 1
ATOM 1323 O O . PRO B 1 45 ? -12.227 0.62 5.5 1 89.69 45 PRO B O 1
ATOM 1326 N N . VAL B 1 46 ? -10.812 0.194 7.199 1 91.06 46 VAL B N 1
ATOM 1327 C CA . VAL B 1 46 ? -10.695 -1.238 6.949 1 91.06 46 VAL B CA 1
ATOM 1328 C C . VAL B 1 46 ? -12.07 -1.887 6.984 1 91.06 46 VAL B C 1
ATOM 1330 O O . VAL B 1 46 ? -12.297 -2.924 6.355 1 91.06 46 VAL B O 1
ATOM 1333 N N . ALA B 1 47 ? -12.977 -1.293 7.691 1 90.06 47 ALA B N 1
ATOM 1334 C CA . ALA B 1 47 ? -14.336 -1.82 7.785 1 90.06 47 ALA B CA 1
ATOM 133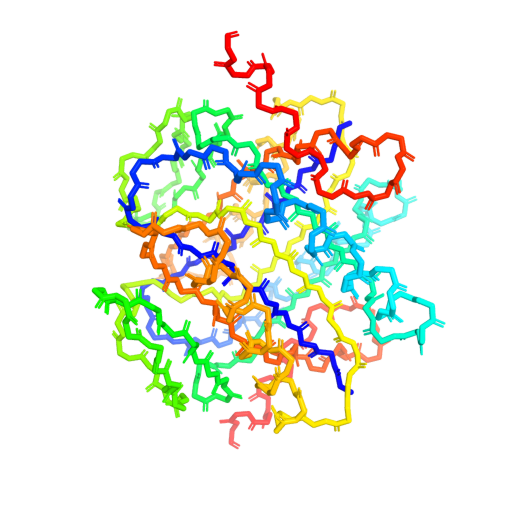5 C C . ALA B 1 47 ? -15.008 -1.859 6.418 1 90.06 47 ALA B C 1
ATOM 1337 O O . ALA B 1 47 ? -15.961 -2.611 6.207 1 90.06 47 ALA B O 1
ATOM 1338 N N . MET B 1 48 ? -14.539 -1.116 5.52 1 92.31 48 MET B N 1
ATOM 1339 C CA . MET B 1 48 ? -15.156 -1.013 4.199 1 92.31 48 MET B CA 1
ATOM 1340 C C . MET B 1 48 ? -14.445 -1.908 3.193 1 92.31 48 MET B C 1
ATOM 1342 O O . MET B 1 48 ? -14.805 -1.939 2.018 1 92.31 48 MET B O 1
ATOM 1346 N N . GLY B 1 49 ? -13.445 -2.609 3.648 1 94.69 49 GLY B N 1
ATOM 1347 C CA . GLY B 1 49 ? -12.656 -3.469 2.777 1 94.69 49 GLY B CA 1
ATOM 1348 C C . GLY B 1 49 ? -12.828 -4.945 3.086 1 94.69 49 GLY B C 1
ATOM 1349 O O . GLY B 1 49 ? -13.875 -5.367 3.574 1 94.69 49 GLY B O 1
ATOM 1350 N N . ALA B 1 50 ? -11.797 -5.719 2.668 1 96.81 50 ALA B N 1
ATOM 1351 C CA . ALA B 1 50 ? -11.711 -7.16 2.896 1 96.81 50 ALA B CA 1
ATOM 1352 C C . ALA B 1 50 ? -10.258 -7.637 2.848 1 96.81 50 ALA B C 1
ATOM 1354 O O . ALA B 1 50 ? -9.367 -6.898 2.42 1 96.81 50 ALA B O 1
ATOM 1355 N N . GLN B 1 51 ? -10.109 -8.789 3.334 1 96.69 51 GLN B N 1
ATOM 1356 C CA . GLN B 1 51 ? -8.812 -9.461 3.268 1 96.69 51 GLN B CA 1
ATOM 1357 C C . GLN B 1 51 ? -8.961 -10.898 2.789 1 96.69 51 GLN B C 1
ATOM 1359 O O . GLN B 1 51 ? -9.828 -11.633 3.271 1 96.69 51 GLN B O 1
ATOM 1364 N N . VAL B 1 52 ? -8.219 -11.273 1.802 1 97.88 52 VAL B N 1
ATOM 1365 C CA . VAL B 1 52 ? -8.07 -12.664 1.393 1 97.88 52 VAL B CA 1
ATOM 1366 C C . VAL B 1 52 ? -6.77 -13.234 1.958 1 97.88 52 VAL B C 1
ATOM 1368 O O . VAL B 1 52 ? -5.688 -12.695 1.708 1 97.88 52 VAL B O 1
ATOM 1371 N N . ARG B 1 53 ? -6.836 -14.344 2.682 1 96.75 53 ARG B N 1
ATOM 1372 C CA . ARG B 1 53 ? -5.684 -14.891 3.387 1 96.75 53 ARG B CA 1
ATOM 1373 C C . ARG B 1 53 ? -5.43 -16.344 2.975 1 96.75 53 ARG B C 1
ATOM 1375 O O . ARG B 1 53 ? -6.371 -17.125 2.814 1 96.75 53 ARG B O 1
ATOM 1382 N N . ILE B 1 54 ? -4.195 -16.672 2.744 1 97.56 54 ILE B N 1
ATOM 1383 C CA . ILE B 1 54 ? -3.76 -18.062 2.607 1 97.56 54 ILE B CA 1
ATOM 1384 C C . ILE B 1 54 ? -2.91 -18.453 3.814 1 97.56 54 ILE B C 1
ATOM 1386 O O . ILE B 1 54 ? -1.891 -17.828 4.098 1 97.56 54 ILE B O 1
ATOM 1390 N N . THR B 1 55 ? -3.312 -19.359 4.555 1 96.12 55 THR B N 1
ATOM 1391 C CA . THR B 1 55 ? -2.59 -19.969 5.668 1 96.12 55 THR B CA 1
ATOM 1392 C C . THR B 1 55 ? -2.654 -21.484 5.59 1 96.12 55 THR B C 1
ATOM 1394 O O . THR B 1 55 ? -3.738 -22.062 5.484 1 96.12 55 THR B O 1
ATOM 1397 N N . ASP B 1 56 ? -1.535 -22.094 5.625 1 95.75 56 ASP B N 1
ATOM 1398 C CA . ASP B 1 56 ? -1.458 -23.547 5.598 1 95.75 56 ASP B CA 1
ATOM 1399 C C . ASP B 1 56 ? -2.258 -24.109 4.426 1 95.75 56 ASP B C 1
ATOM 1401 O O . ASP B 1 56 ? -3.049 -25.047 4.602 1 95.75 56 ASP B O 1
ATOM 1405 N N . GLY B 1 57 ? -2.18 -23.438 3.367 1 95.31 57 GLY B N 1
ATOM 1406 C CA . GLY B 1 57 ? -2.76 -23.922 2.129 1 95.31 57 GLY B CA 1
ATOM 1407 C C . GLY B 1 57 ? -4.25 -23.656 2.023 1 95.31 57 GLY B C 1
ATOM 1408 O O . GLY B 1 57 ? -4.898 -24.109 1.076 1 95.31 57 GLY B O 1
ATOM 1409 N N . LYS B 1 58 ? -4.777 -23 2.936 1 97.62 58 LYS B N 1
ATOM 1410 C CA . LYS B 1 58 ? -6.203 -22.703 2.916 1 97.62 58 LYS B CA 1
ATOM 1411 C C . LYS B 1 58 ? -6.441 -21.219 2.615 1 97.62 58 LYS B C 1
ATOM 1413 O O . LYS B 1 58 ? -5.742 -20.359 3.145 1 97.62 58 LYS B O 1
ATOM 1418 N N . LEU B 1 59 ? -7.367 -20.938 1.718 1 98 59 LEU B N 1
ATOM 1419 C CA . LEU B 1 59 ? -7.738 -19.562 1.35 1 98 59 LEU B CA 1
ATOM 1420 C C . LEU B 1 59 ? -9.031 -19.156 2.049 1 98 59 LEU B C 1
ATOM 1422 O O . LEU B 1 59 ? -10.039 -19.859 1.98 1 98 59 LEU B O 1
ATOM 1426 N N . ASN B 1 60 ? -8.945 -18.047 2.754 1 97.19 60 ASN B N 1
ATOM 1427 C CA . ASN B 1 60 ? -10.094 -17.484 3.457 1 97.19 60 ASN B CA 1
ATOM 1428 C C . ASN B 1 60 ? -10.305 -16.016 3.096 1 97.19 60 ASN B C 1
ATOM 1430 O O . ASN B 1 60 ? -9.344 -15.266 2.902 1 97.19 60 ASN B O 1
ATOM 1434 N N . VAL B 1 61 ? -11.602 -15.656 3.035 1 97.56 61 VAL B N 1
ATOM 1435 C CA . VAL B 1 61 ? -11.969 -14.258 2.818 1 97.56 61 VAL B CA 1
ATOM 1436 C C . VAL B 1 61 ? -12.57 -13.68 4.098 1 97.56 61 VAL B C 1
ATOM 1438 O O . VAL B 1 61 ? -13.5 -14.25 4.672 1 97.56 61 VAL B O 1
ATOM 1441 N N . ILE B 1 62 ? -12.039 -12.617 4.551 1 95.25 62 ILE B N 1
ATOM 1442 C CA . ILE B 1 62 ? -12.531 -11.938 5.746 1 95.25 62 ILE B CA 1
ATOM 1443 C C . ILE B 1 62 ? -13.047 -10.547 5.375 1 95.25 62 ILE B C 1
ATOM 1445 O O . ILE B 1 62 ? -12.281 -9.695 4.918 1 95.25 62 ILE B O 1
ATOM 1449 N N . ASP B 1 63 ? -14.336 -10.328 5.594 1 93.81 63 ASP B N 1
ATOM 1450 C CA . ASP B 1 63 ? -14.891 -8.992 5.383 1 93.81 63 ASP B CA 1
ATOM 1451 C C . ASP B 1 63 ? -14.43 -8.031 6.477 1 93.81 63 ASP B C 1
ATOM 1453 O O . ASP B 1 63 ? -14.328 -8.414 7.645 1 93.81 63 ASP B O 1
ATOM 1457 N N . GLY B 1 64 ? -14.242 -6.801 6.121 1 87.94 64 GLY B N 1
ATOM 1458 C CA . GLY B 1 64 ? -13.828 -5.816 7.109 1 87.94 64 GLY B CA 1
ATOM 1459 C C . GLY B 1 64 ? -14.875 -5.582 8.18 1 87.94 64 GLY B C 1
ATOM 1460 O O . GLY B 1 64 ? -16.062 -5.789 7.953 1 87.94 64 GLY B O 1
ATOM 1461 N N . PRO B 1 65 ? -14.422 -5.211 9.328 1 86.31 65 PRO B N 1
ATOM 1462 C CA . PRO B 1 65 ? -13.039 -4.949 9.719 1 86.31 65 PRO B CA 1
ATOM 1463 C C . PRO B 1 65 ? -12.258 -6.227 10.023 1 86.31 65 PRO B C 1
ATOM 1465 O O . PRO B 1 65 ? -12.82 -7.176 10.578 1 86.31 65 PRO B O 1
ATOM 1468 N N . PHE B 1 66 ? -11.125 -6.344 9.516 1 81.38 66 PHE B N 1
ATOM 1469 C CA . PHE B 1 66 ? -10.289 -7.508 9.789 1 81.38 66 PHE B CA 1
ATOM 1470 C C . PHE B 1 66 ? -9.195 -7.164 10.797 1 81.38 66 PHE B C 1
ATOM 1472 O O . PHE B 1 66 ? -8.727 -6.023 10.852 1 81.38 66 PHE B O 1
ATOM 1479 N N . VAL B 1 67 ? -9.266 -7.613 12.094 1 63.88 67 VAL B N 1
ATOM 1480 C CA . VAL B 1 67 ? -8.625 -7.316 13.367 1 63.88 67 VAL B CA 1
ATOM 1481 C C . VAL B 1 67 ? -7.109 -7.465 13.234 1 63.88 67 VAL B C 1
ATOM 1483 O O . VAL B 1 67 ? -6.355 -7.012 14.094 1 63.88 67 VAL B O 1
ATOM 1486 N N . GLU B 1 68 ? -6.629 -8.023 12.242 1 59.44 68 GLU B N 1
ATOM 1487 C CA . GLU B 1 68 ? -5.305 -8.578 12.5 1 59.44 68 GLU B CA 1
ATOM 1488 C C . GLU B 1 68 ? -4.215 -7.547 12.234 1 59.44 68 GLU B C 1
ATOM 1490 O O . GLU B 1 68 ? -3.072 -7.711 12.672 1 59.44 68 GLU B O 1
ATOM 1495 N N . THR B 1 69 ? -4.605 -6.359 11.664 1 62.72 69 THR B N 1
ATOM 1496 C CA . THR B 1 69 ? -3.393 -5.594 11.391 1 62.72 69 THR B CA 1
ATOM 1497 C C . THR B 1 69 ? -3.111 -4.605 12.516 1 62.72 69 THR B C 1
ATOM 1499 O O . THR B 1 69 ? -4.035 -3.99 13.055 1 62.72 69 THR B O 1
ATOM 1502 N N . LYS B 1 70 ? -1.927 -4.691 13.141 1 68.25 70 LYS B N 1
ATOM 1503 C CA . LYS B 1 70 ? -1.434 -3.777 14.164 1 68.25 70 LYS B CA 1
ATOM 1504 C C . LYS B 1 70 ? -1.405 -2.34 13.648 1 68.25 70 LYS B C 1
ATOM 1506 O O . LYS B 1 70 ? -1.57 -1.396 14.43 1 68.25 70 LYS B O 1
ATOM 1511 N N . GLU B 1 71 ? -1.32 -2.197 12.453 1 82.31 71 GLU B N 1
ATOM 1512 C CA . GLU B 1 71 ? -1.272 -0.899 11.789 1 82.31 71 GLU B CA 1
ATOM 1513 C C . GLU B 1 71 ? -2.18 -0.874 10.562 1 82.31 71 GLU B C 1
ATOM 1515 O O . GLU B 1 71 ? -2.262 -1.857 9.828 1 82.31 71 GLU B O 1
ATOM 1520 N N . MET B 1 72 ? -2.91 0.236 10.469 1 89.19 72 MET B N 1
ATOM 1521 C CA . MET B 1 72 ? -3.797 0.4 9.32 1 89.19 72 MET B CA 1
ATOM 1522 C C . MET B 1 72 ? -3.205 1.38 8.312 1 89.19 72 MET B C 1
ATOM 1524 O O . MET B 1 72 ? -2.646 2.408 8.695 1 89.19 72 MET B O 1
ATOM 1528 N N . ILE B 1 73 ? -3.355 0.978 7.098 1 92.56 73 ILE B N 1
ATOM 1529 C CA . ILE B 1 73 ? -2.896 1.86 6.031 1 92.56 73 ILE B CA 1
ATOM 1530 C C . ILE B 1 73 ? -3.91 2.98 5.812 1 92.56 73 ILE B C 1
ATOM 1532 O O . ILE B 1 73 ? -5.09 2.721 5.566 1 92.56 73 ILE B O 1
ATOM 1536 N N . GLY B 1 74 ? -3.438 4.191 5.922 1 93.06 74 GLY B N 1
ATOM 1537 C CA . GLY B 1 74 ? -4.297 5.34 5.672 1 93.06 74 GLY B CA 1
ATOM 1538 C C . GLY B 1 74 ? -4.266 5.809 4.23 1 93.06 74 GLY B C 1
ATOM 1539 O O . GLY B 1 74 ? -5.266 6.305 3.711 1 93.06 74 GLY B O 1
ATOM 1540 N N . GLY B 1 75 ? -3.105 5.758 3.621 1 94.5 75 GLY B N 1
ATOM 1541 C CA . GLY B 1 75 ? -2.916 6.234 2.26 1 94.5 75 GLY B CA 1
ATOM 1542 C C . GLY B 1 75 ? -1.568 5.855 1.677 1 94.5 75 GLY B C 1
ATOM 1543 O O . GLY B 1 75 ? -0.784 5.152 2.316 1 94.5 75 GLY B O 1
ATOM 1544 N N . TYR B 1 76 ? -1.405 6.246 0.413 1 96.81 76 TYR B N 1
ATOM 1545 C CA . TYR B 1 76 ? -0.178 5.941 -0.314 1 96.81 76 TYR B CA 1
ATOM 1546 C C . TYR B 1 76 ? 0.161 7.055 -1.301 1 96.81 76 TYR B C 1
ATOM 1548 O O . TYR B 1 76 ? -0.656 7.941 -1.549 1 96.81 76 TYR B O 1
ATOM 1556 N N . ALA B 1 77 ? 1.299 7.047 -1.795 1 97.62 77 ALA B N 1
ATOM 1557 C CA . ALA B 1 77 ? 1.742 7.863 -2.924 1 97.62 77 ALA B CA 1
ATOM 1558 C C . ALA B 1 77 ? 2.82 7.145 -3.729 1 97.62 77 ALA B C 1
ATOM 1560 O O . ALA B 1 77 ? 3.508 6.262 -3.209 1 97.62 77 ALA B O 1
ATOM 1561 N N . ILE B 1 78 ? 2.91 7.496 -4.934 1 97.06 78 ILE B N 1
ATOM 1562 C CA . ILE B 1 78 ? 3.977 7.031 -5.812 1 97.06 78 ILE B CA 1
ATOM 1563 C C . ILE B 1 78 ? 4.734 8.227 -6.383 1 97.06 78 ILE B C 1
ATOM 1565 O O . ILE B 1 78 ? 4.125 9.156 -6.914 1 97.06 78 ILE B O 1
ATOM 1569 N N . PHE B 1 79 ? 6.016 8.188 -6.227 1 98 79 PHE B N 1
ATOM 1570 C CA . PHE B 1 79 ? 6.883 9.234 -6.758 1 98 79 PHE B CA 1
ATOM 1571 C C . PHE B 1 79 ? 7.875 8.656 -7.758 1 98 79 PHE B C 1
ATOM 1573 O O . PHE B 1 79 ? 8.25 7.48 -7.664 1 98 79 PHE B O 1
ATOM 1580 N N . GLU B 1 80 ? 8.211 9.414 -8.75 1 97.5 80 GLU B N 1
ATOM 1581 C CA . GLU B 1 80 ? 9.406 9.195 -9.562 1 97.5 80 GLU B CA 1
ATOM 1582 C C . GLU B 1 80 ? 10.508 10.188 -9.203 1 97.5 80 GLU B C 1
ATOM 1584 O O . GLU B 1 80 ? 10.352 11.391 -9.398 1 97.5 80 GLU B O 1
ATOM 1589 N N . LEU B 1 81 ? 11.547 9.695 -8.617 1 98.12 81 LEU B N 1
ATOM 1590 C CA . LEU B 1 81 ? 12.625 10.523 -8.094 1 98.12 81 LEU B CA 1
ATOM 1591 C C . LEU B 1 81 ? 13.984 9.977 -8.508 1 98.12 81 LEU B C 1
ATOM 1593 O O . LEU B 1 81 ? 14.07 8.891 -9.094 1 98.12 81 LEU B O 1
ATOM 1597 N N . ARG B 1 82 ? 15.016 10.719 -8.227 1 97.31 82 ARG B N 1
ATOM 1598 C CA . ARG B 1 82 ? 16.328 10.391 -8.75 1 97.31 82 ARG B CA 1
ATOM 1599 C C . ARG B 1 82 ? 16.938 9.195 -8.008 1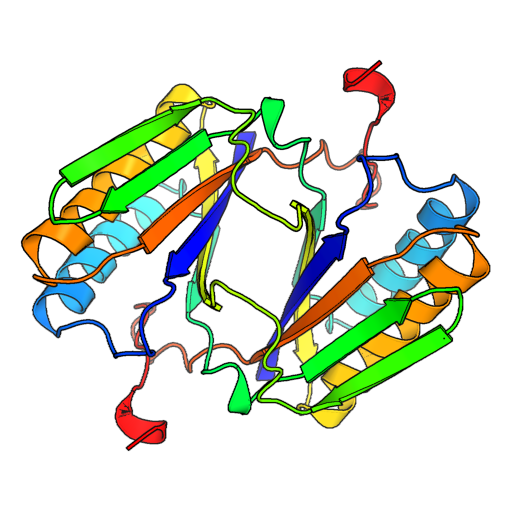 97.31 82 ARG B C 1
ATOM 1601 O O . ARG B 1 82 ? 17.688 8.414 -8.594 1 97.31 82 ARG B O 1
ATOM 1608 N N . ASN B 1 83 ? 16.703 9.156 -6.703 1 97.31 83 ASN B N 1
ATOM 1609 C CA . ASN B 1 83 ? 17.312 8.125 -5.871 1 97.31 83 ASN B CA 1
ATOM 1610 C C . ASN B 1 83 ? 16.609 8 -4.523 1 97.31 83 ASN B C 1
ATOM 1612 O O . ASN B 1 83 ? 15.648 8.734 -4.246 1 97.31 83 ASN B O 1
ATOM 1616 N N . LYS B 1 84 ? 17.078 7.07 -3.729 1 97.31 84 LYS B N 1
ATOM 1617 C CA . LYS B 1 84 ? 16.484 6.789 -2.428 1 97.31 84 LYS B CA 1
ATOM 1618 C C . LYS B 1 84 ? 16.625 7.984 -1.487 1 97.31 84 LYS B C 1
ATOM 1620 O O . LYS B 1 84 ? 15.727 8.258 -0.681 1 97.31 84 LYS B O 1
ATOM 1625 N N . GLU B 1 85 ? 17.734 8.664 -1.577 1 97.81 85 GLU B N 1
ATOM 1626 C CA . GLU B 1 85 ? 17.953 9.82 -0.716 1 97.81 85 GLU B CA 1
ATOM 1627 C C . GLU B 1 85 ? 16.859 10.875 -0.926 1 97.81 85 GLU B C 1
ATOM 1629 O O . GLU B 1 85 ? 16.312 11.406 0.04 1 97.81 85 GLU B O 1
ATOM 1634 N N . GLU B 1 86 ? 16.562 11.141 -2.125 1 98.38 86 GLU B N 1
ATOM 1635 C CA . GLU B 1 86 ? 15.5 12.086 -2.449 1 98.38 86 GLU B CA 1
ATOM 1636 C C . GLU B 1 86 ? 14.141 11.57 -1.981 1 98.38 86 GLU B C 1
ATOM 1638 O O . GLU B 1 86 ? 13.305 12.344 -1.507 1 98.38 86 GLU B O 1
ATOM 1643 N N . ALA B 1 87 ? 13.961 10.328 -2.141 1 98.62 87 ALA B N 1
ATOM 1644 C CA . ALA B 1 87 ? 12.703 9.727 -1.724 1 98.62 87 ALA B CA 1
ATOM 1645 C C . ALA B 1 87 ? 12.5 9.852 -0.217 1 98.62 87 ALA B C 1
ATOM 1647 O O . ALA B 1 87 ? 11.406 10.195 0.244 1 98.62 87 ALA B O 1
ATOM 1648 N N . VAL B 1 88 ? 13.547 9.602 0.528 1 98.5 88 VAL B N 1
ATOM 1649 C CA . VAL B 1 88 ? 13.469 9.68 1.982 1 98.5 88 VAL B CA 1
ATOM 1650 C C . VAL B 1 88 ? 13.25 11.125 2.41 1 98.5 88 VAL B C 1
ATOM 1652 O O . VAL B 1 88 ? 12.477 11.398 3.328 1 98.5 88 VAL B O 1
ATOM 1655 N N . ALA B 1 89 ? 13.883 12.031 1.735 1 98.62 89 ALA B N 1
ATOM 1656 C CA . ALA B 1 89 ? 13.695 13.445 2.041 1 98.62 89 ALA B CA 1
ATOM 1657 C C . ALA B 1 89 ? 12.25 13.867 1.82 1 98.62 89 ALA B C 1
ATOM 1659 O O . ALA B 1 89 ? 11.688 14.633 2.609 1 98.62 89 ALA B O 1
ATOM 1660 N N . ALA B 1 90 ? 11.641 13.383 0.761 1 98.62 90 ALA B N 1
ATOM 1661 C CA . ALA B 1 90 ? 10.234 13.68 0.488 1 98.62 90 ALA B CA 1
ATOM 1662 C C . ALA B 1 90 ? 9.328 13.109 1.574 1 98.62 90 ALA B C 1
ATOM 1664 O O . ALA B 1 90 ? 8.359 13.758 1.988 1 98.62 90 ALA B O 1
ATOM 1665 N N . ALA B 1 91 ? 9.617 11.938 2.051 1 98.69 91 ALA B N 1
ATOM 1666 C CA . ALA B 1 91 ? 8.852 11.328 3.135 1 98.69 91 ALA B CA 1
ATOM 1667 C C . ALA B 1 91 ? 8.969 12.148 4.418 1 98.69 91 ALA B C 1
ATOM 1669 O O . ALA B 1 91 ? 7.984 12.344 5.129 1 98.69 91 ALA B O 1
ATOM 1670 N N . VAL B 1 92 ? 10.172 12.57 4.695 1 98.75 92 VAL B N 1
ATOM 1671 C CA . VAL B 1 92 ? 10.414 13.375 5.891 1 98.75 92 VAL B CA 1
ATOM 1672 C C . VAL B 1 92 ? 9.602 14.664 5.82 1 98.75 92 VAL B C 1
ATOM 1674 O O . VAL B 1 92 ? 8.953 15.047 6.801 1 98.75 92 VAL B O 1
ATOM 1677 N N . GLU B 1 93 ? 9.648 15.305 4.699 1 98.69 93 GLU B N 1
ATOM 1678 C CA . GLU B 1 93 ? 8.859 16.516 4.527 1 98.69 93 GLU B CA 1
ATOM 1679 C C . GLU B 1 93 ? 7.379 16.25 4.773 1 98.69 93 GLU B C 1
ATOM 1681 O O . GLU B 1 93 ? 6.719 17 5.5 1 98.69 93 GLU B O 1
ATOM 1686 N N . PHE B 1 94 ? 6.895 15.242 4.219 1 98.62 94 PHE B N 1
ATOM 1687 C CA . PHE B 1 94 ? 5.492 14.859 4.352 1 98.62 94 PHE B CA 1
ATOM 1688 C C . PHE B 1 94 ? 5.141 14.586 5.809 1 98.62 94 PHE B C 1
ATOM 1690 O O . PHE B 1 94 ? 4.121 15.062 6.309 1 98.62 94 PHE B O 1
ATOM 1697 N N . MET B 1 95 ? 5.984 13.844 6.48 1 98.44 95 MET B N 1
ATOM 1698 C CA . MET B 1 95 ? 5.715 13.438 7.855 1 98.44 95 MET B CA 1
ATOM 1699 C C . MET B 1 95 ? 5.852 14.625 8.805 1 98.44 95 MET B C 1
ATOM 1701 O O . MET B 1 95 ? 5.148 14.695 9.82 1 98.44 95 MET B O 1
ATOM 1705 N N . GLN B 1 96 ? 6.68 15.562 8.477 1 98.56 96 GLN B N 1
ATOM 1706 C CA . GLN B 1 96 ? 6.762 16.797 9.258 1 98.56 96 GLN B CA 1
ATOM 1707 C C . GLN B 1 96 ? 5.43 17.531 9.25 1 98.56 96 GLN B C 1
ATOM 1709 O O . GLN B 1 96 ? 5.059 18.156 10.242 1 98.56 96 GLN B O 1
ATOM 1714 N N . LEU B 1 97 ? 4.719 17.484 8.109 1 98.25 97 LEU B N 1
ATOM 1715 C CA . LEU B 1 97 ? 3.396 18.094 8.055 1 98.25 97 LEU B CA 1
ATOM 1716 C C . LEU B 1 97 ? 2.459 17.453 9.07 1 98.25 97 LEU B C 1
ATOM 1718 O O . LEU B 1 97 ? 1.69 18.141 9.742 1 98.25 97 LEU B O 1
ATOM 1722 N N . HIS B 1 98 ? 2.484 16.125 9.164 1 97.44 98 HIS B N 1
ATOM 1723 C CA . HIS B 1 98 ? 1.67 15.422 10.156 1 97.44 98 HIS B CA 1
ATOM 1724 C C . HIS B 1 98 ? 2.021 15.859 11.57 1 97.44 98 HIS B C 1
ATOM 1726 O O . HIS B 1 98 ? 1.13 16.109 12.383 1 97.44 98 HIS B O 1
ATOM 1732 N N . LYS B 1 99 ? 3.285 15.945 11.805 1 97.5 99 LYS B N 1
ATOM 1733 C CA . LYS B 1 99 ? 3.752 16.328 13.133 1 97.5 99 LYS B CA 1
ATOM 1734 C C . LYS B 1 99 ? 3.273 17.734 13.492 1 97.5 99 LYS B C 1
ATOM 1736 O O . LYS B 1 99 ? 2.84 17.984 14.617 1 97.5 99 LYS B O 1
ATOM 1741 N N . GLU B 1 100 ? 3.303 18.625 12.594 1 97.38 100 GLU B N 1
ATOM 1742 C CA . GLU B 1 100 ? 3.006 20.031 12.82 1 97.38 100 GLU B CA 1
ATOM 1743 C C . GLU B 1 100 ? 1.5 20.281 12.852 1 97.38 100 GLU B C 1
ATOM 1745 O O . GLU B 1 100 ? 1.017 21.094 13.633 1 97.38 100 GLU B O 1
ATOM 1750 N N . HIS B 1 101 ? 0.767 19.594 12.008 1 97.69 101 HIS B N 1
ATOM 1751 C CA . HIS B 1 101 ? -0.611 20 11.766 1 97.69 101 HIS B CA 1
ATOM 1752 C C . HIS B 1 101 ? -1.599 18.969 12.289 1 97.69 101 HIS B C 1
ATOM 1754 O O . HIS B 1 101 ? -2.812 19.141 12.156 1 97.69 101 HIS B O 1
ATOM 1760 N N . MET B 1 102 ? -1.184 17.875 12.867 1 95.75 102 MET B N 1
ATOM 1761 C CA . MET B 1 102 ? -2.033 16.891 13.508 1 95.75 102 MET B CA 1
ATOM 1762 C C . MET B 1 102 ? -1.418 16.406 14.82 1 95.75 102 MET B C 1
ATOM 1764 O O . MET B 1 102 ? -1.059 15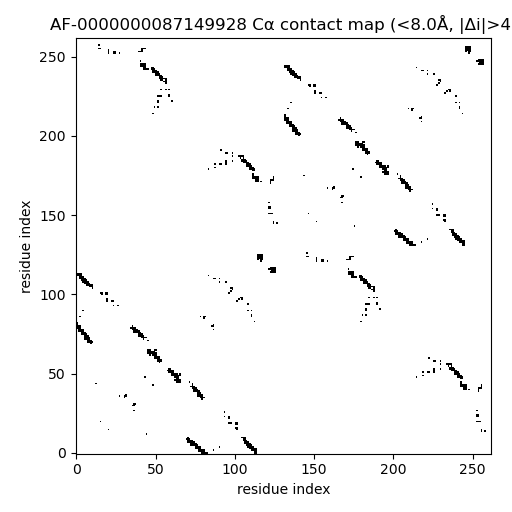.242 14.961 1 95.75 102 MET B O 1
ATOM 1768 N N . PRO B 1 103 ? -1.41 17.344 15.781 1 94.62 103 PRO B N 1
ATOM 1769 C CA . PRO B 1 103 ? -0.779 17.016 17.062 1 94.62 103 PRO B CA 1
ATOM 1770 C C . PRO B 1 103 ? -1.347 15.734 17.672 1 94.62 103 PRO B C 1
ATOM 1772 O O . PRO B 1 103 ? -2.562 15.523 17.672 1 94.62 103 PRO B O 1
ATOM 1775 N N . GLY B 1 104 ? -0.445 14.82 18.188 1 95.75 104 GLY B N 1
ATOM 1776 C CA . GLY B 1 104 ? -0.834 13.602 18.859 1 95.75 104 GLY B CA 1
ATOM 1777 C C . GLY B 1 104 ? -0.902 12.398 17.938 1 95.75 104 GLY B C 1
ATOM 1778 O O . GLY B 1 104 ? -1.122 11.273 18.391 1 95.75 104 GLY B O 1
ATOM 1779 N N . TRP B 1 105 ? -0.733 12.641 16.688 1 95.38 105 TRP B N 1
ATOM 1780 C CA . TRP B 1 105 ? -0.75 11.531 15.734 1 95.38 105 TRP B CA 1
ATOM 1781 C C . TRP B 1 105 ? 0.564 10.758 15.781 1 95.38 105 TRP B C 1
ATOM 1783 O O . TRP B 1 105 ? 1.643 11.359 15.805 1 95.38 105 TRP B O 1
ATOM 1793 N N . ASP B 1 106 ? 0.457 9.438 15.812 1 96.5 106 ASP B N 1
ATOM 1794 C CA . ASP B 1 106 ? 1.582 8.516 15.664 1 96.5 106 ASP B CA 1
ATOM 1795 C C . ASP B 1 106 ? 1.409 7.633 14.438 1 96.5 106 ASP B C 1
ATOM 1797 O O . ASP B 1 106 ? 0.318 7.113 14.188 1 96.5 106 ASP B O 1
ATOM 1801 N N . GLY B 1 107 ? 2.516 7.504 13.742 1 95.25 107 GLY B N 1
ATOM 1802 C CA . GLY B 1 107 ? 2.43 6.648 12.57 1 95.25 107 GLY B CA 1
ATOM 1803 C C . GLY B 1 107 ? 3.74 6.543 11.812 1 95.25 107 GLY B C 1
ATOM 1804 O O . GLY B 1 107 ? 4.789 6.961 12.305 1 95.25 107 GLY B O 1
ATOM 1805 N N . THR B 1 108 ? 3.637 5.848 10.672 1 95.31 108 THR B N 1
ATOM 1806 C CA . THR B 1 108 ? 4.828 5.621 9.859 1 95.31 108 THR B CA 1
ATOM 1807 C C . THR B 1 108 ? 4.555 5.949 8.391 1 95.31 108 THR B C 1
ATOM 1809 O O . THR B 1 108 ? 3.402 5.941 7.953 1 95.31 108 THR B O 1
ATOM 1812 N N . CYS B 1 109 ? 5.562 6.332 7.695 1 97.06 109 CYS B N 1
ATOM 1813 C CA . CYS B 1 109 ? 5.629 6.352 6.238 1 97.06 109 CYS B CA 1
ATOM 1814 C C . CYS B 1 109 ? 6.738 5.438 5.73 1 97.06 109 CYS B C 1
ATOM 1816 O O . CYS B 1 109 ? 7.918 5.715 5.934 1 97.06 109 CYS B O 1
ATOM 1818 N N . GLU B 1 110 ? 6.352 4.383 5.129 1 96.31 110 GLU B N 1
ATOM 1819 C CA . GLU B 1 110 ? 7.293 3.441 4.523 1 96.31 110 GLU B CA 1
ATOM 1820 C C . GLU B 1 110 ? 7.617 3.832 3.084 1 96.31 110 GLU B C 1
ATOM 1822 O O . GLU B 1 110 ? 6.719 4.16 2.309 1 96.31 110 GLU B O 1
ATOM 1827 N N . VAL B 1 111 ? 8.906 3.854 2.764 1 97.81 111 VAL B N 1
ATOM 1828 C CA . VAL B 1 111 ? 9.406 4.18 1.432 1 97.81 111 VAL B CA 1
ATOM 1829 C C . VAL B 1 111 ? 10.031 2.939 0.795 1 97.81 111 VAL B C 1
ATOM 1831 O O . VAL B 1 111 ? 11.023 2.408 1.297 1 97.81 111 VAL B O 1
ATOM 1834 N N . ARG B 1 112 ? 9.461 2.49 -0.283 1 96.62 112 ARG B N 1
ATOM 1835 C CA . ARG B 1 112 ? 9.906 1.261 -0.93 1 96.62 112 ARG B CA 1
ATOM 1836 C C . ARG B 1 112 ? 10.148 1.483 -2.42 1 96.62 112 ARG B C 1
ATOM 1838 O O . ARG B 1 112 ? 9.273 1.988 -3.127 1 96.62 112 ARG B O 1
ATOM 1845 N N . PRO B 1 113 ? 11.398 1.118 -2.914 1 96.69 113 PRO B N 1
ATOM 1846 C CA . PRO B 1 113 ? 11.578 1.169 -4.367 1 96.69 113 PRO B CA 1
ATOM 1847 C C . PRO B 1 113 ? 10.805 0.073 -5.094 1 96.69 113 PRO B C 1
ATOM 1849 O O . PRO B 1 113 ? 10.641 -1.029 -4.566 1 96.69 113 PRO B O 1
ATOM 1852 N N . PHE B 1 114 ? 10.344 0.424 -6.273 1 96 114 PHE B N 1
ATOM 1853 C CA . PHE B 1 114 ? 9.688 -0.56 -7.129 1 96 114 PHE B CA 1
ATOM 1854 C C . PHE B 1 114 ? 10.711 -1.513 -7.734 1 96 114 PHE B C 1
ATOM 1856 O O . PHE B 1 114 ? 11.844 -1.116 -8.023 1 96 114 PHE B O 1
ATOM 1863 N N . ALA B 1 115 ? 10.273 -2.732 -7.898 1 89.69 115 ALA B N 1
ATOM 1864 C CA . ALA B 1 115 ? 11.062 -3.688 -8.664 1 89.69 115 ALA B CA 1
ATOM 1865 C C . ALA B 1 115 ? 11 -3.379 -10.164 1 89.69 115 ALA B C 1
ATOM 1867 O O . ALA B 1 115 ? 10.008 -2.84 -10.648 1 89.69 115 ALA B O 1
ATOM 1868 N N . ALA B 1 116 ? 12.203 -3.266 -10.812 1 68.19 116 ALA B N 1
ATOM 1869 C CA . ALA B 1 116 ? 12.273 -2.953 -12.234 1 68.19 116 ALA B CA 1
ATOM 1870 C C . ALA B 1 116 ? 11.227 -3.736 -13.023 1 68.19 116 ALA B C 1
ATOM 1872 O O . ALA B 1 116 ? 10.953 -4.898 -12.719 1 68.19 116 ALA B O 1
ATOM 1873 N N . MET B 1 117 ? 10.258 -2.973 -13.477 1 55.12 117 MET B N 1
ATOM 1874 C CA . MET B 1 117 ? 9.266 -3.578 -14.359 1 55.12 117 MET B CA 1
ATOM 1875 C C . MET B 1 117 ? 9.945 -4.312 -15.516 1 55.12 117 MET B C 1
ATOM 1877 O O . MET B 1 117 ? 10.906 -3.807 -16.094 1 55.12 117 MET B O 1
ATOM 1881 N N . GLY B 1 118 ? 10.328 -5.473 -15.422 1 47.22 118 GLY B N 1
ATOM 1882 C CA . GLY B 1 118 ? 10.797 -5.984 -16.703 1 47.22 118 GLY B CA 1
ATOM 1883 C C . GLY B 1 118 ? 10.016 -5.43 -17.875 1 47.22 118 GLY B C 1
ATOM 1884 O O . GLY B 1 118 ? 8.914 -4.906 -17.719 1 47.22 118 GLY B O 1
ATOM 1885 N N . ALA B 1 119 ? 10.773 -5.113 -19.109 1 40.41 119 ALA B N 1
ATOM 1886 C CA . ALA B 1 119 ? 10.273 -4.594 -20.375 1 40.41 119 ALA B CA 1
ATOM 1887 C C . ALA B 1 119 ? 8.797 -4.938 -20.578 1 40.41 119 ALA B C 1
ATOM 1889 O O . ALA B 1 119 ? 8.078 -4.242 -21.297 1 40.41 119 ALA B O 1
ATOM 1890 N N . ASP B 1 120 ? 8.391 -6.184 -20.359 1 38.72 120 ASP B N 1
ATOM 1891 C CA . ASP B 1 120 ? 7.098 -6.605 -20.891 1 38.72 120 ASP B CA 1
ATOM 1892 C C . ASP B 1 120 ? 5.973 -6.324 -19.906 1 38.72 120 ASP B C 1
ATOM 1894 O O . ASP B 1 120 ? 4.809 -6.645 -20.172 1 38.72 120 ASP B O 1
ATOM 1898 N N . GLY B 1 121 ? 5.93 -5.262 -19.094 1 37.66 121 GLY B N 1
ATOM 1899 C CA . GLY B 1 121 ? 4.812 -4.836 -18.266 1 37.66 121 GLY B CA 1
ATOM 1900 C C . GLY B 1 121 ? 4.602 -5.715 -17.047 1 37.66 121 GLY B C 1
ATOM 1901 O O . GLY B 1 121 ? 3.65 -5.512 -16.281 1 37.66 121 GLY B O 1
ATOM 1902 N N . GLY B 1 122 ? 5.125 -6.961 -17.078 1 36.44 122 GLY B N 1
ATOM 1903 C CA . GLY B 1 122 ? 4.926 -7.965 -16.047 1 36.44 122 GLY B CA 1
ATOM 1904 C C . GLY B 1 122 ? 5.754 -7.715 -14.797 1 36.44 122 GLY B C 1
ATOM 1905 O O . GLY B 1 122 ? 6.695 -6.914 -14.82 1 36.44 122 GLY B O 1
ATOM 1906 N N . CYS B 1 123 ? 5.207 -7.945 -13.602 1 40.62 123 CYS B N 1
ATOM 1907 C CA . CYS B 1 123 ? 5.848 -7.941 -12.289 1 40.62 123 CYS B CA 1
ATOM 1908 C C . CYS B 1 123 ? 7.223 -8.594 -12.359 1 40.62 123 CYS B C 1
ATOM 1910 O O . CYS B 1 123 ? 7.332 -9.82 -12.422 1 40.62 123 CYS B O 1
ATOM 1912 N N . GLN B 1 124 ? 8.016 -8.227 -13.328 1 35.34 124 GLN B N 1
ATOM 1913 C CA . GLN B 1 124 ? 9.289 -8.938 -13.242 1 35.34 124 GLN B CA 1
ATOM 1914 C C . GLN B 1 124 ? 10.047 -8.562 -11.969 1 35.34 124 GLN B C 1
ATOM 1916 O O . GLN B 1 124 ? 10.391 -7.402 -11.766 1 35.34 124 GLN B O 1
ATOM 1921 N N . VAL B 1 125 ? 9.695 -9.172 -10.906 1 36.28 125 VAL B N 1
ATOM 1922 C CA . VAL B 1 125 ? 10.594 -9.117 -9.758 1 36.28 125 VAL B CA 1
ATOM 1923 C C . VAL B 1 125 ? 12 -9.516 -10.18 1 36.28 125 VAL B C 1
ATOM 1925 O O . VAL B 1 125 ? 12.219 -10.633 -10.664 1 36.28 125 VAL B O 1
ATOM 1928 N N . ASP B 1 126 ? 12.555 -8.719 -10.945 1 33.06 126 ASP B N 1
ATOM 1929 C CA . ASP B 1 126 ? 13.945 -9.133 -11.141 1 33.06 126 ASP B CA 1
ATOM 1930 C C . ASP B 1 126 ? 14.609 -9.477 -9.805 1 33.06 126 ASP B C 1
ATOM 1932 O O . ASP B 1 126 ? 14.945 -8.578 -9.023 1 33.06 126 ASP B O 1
ATOM 1936 N N . VAL B 1 127 ? 14.383 -10.578 -9.305 1 31.72 127 VAL B N 1
ATOM 1937 C CA . VAL B 1 127 ? 15.023 -11.203 -8.148 1 31.72 127 VAL B CA 1
ATOM 1938 C C . VAL B 1 127 ? 16.547 -11.195 -8.328 1 31.72 127 VAL B C 1
ATOM 1940 O O . VAL B 1 127 ? 17.281 -11.531 -7.41 1 31.72 127 VAL B O 1
ATOM 1943 N N . SER B 1 128 ? 16.906 -11.094 -9.523 1 28.05 128 SER B N 1
ATOM 1944 C CA . SER B 1 128 ? 18.359 -11.156 -9.68 1 28.05 128 SER B CA 1
ATOM 1945 C C . SER B 1 128 ? 19.047 -10.008 -8.938 1 28.05 128 SER B C 1
ATOM 1947 O O . SER B 1 128 ? 20.25 -10.055 -8.695 1 28.05 128 SER B O 1
ATOM 1949 N N . ALA B 1 129 ? 18.5 -8.992 -9 1 30.42 129 ALA B N 1
ATOM 1950 C CA . ALA B 1 129 ? 19.297 -7.996 -8.289 1 30.42 129 ALA B CA 1
ATOM 1951 C C . ALA B 1 129 ? 19.422 -8.344 -6.809 1 30.42 129 ALA B C 1
ATOM 1953 O O . ALA B 1 129 ? 20.125 -7.66 -6.062 1 30.42 129 ALA B O 1
ATOM 1954 N N . CYS B 1 130 ? 18.562 -9.023 -6.312 1 25.5 130 CYS B N 1
ATOM 1955 C CA . CYS B 1 130 ? 18.812 -9.469 -4.941 1 25.5 130 CYS B CA 1
ATOM 1956 C C . CYS B 1 130 ? 19.734 -10.68 -4.914 1 25.5 130 CYS B C 1
ATOM 1958 O O . CYS B 1 130 ? 19.984 -11.25 -3.852 1 25.5 130 CYS B O 1
ATOM 1960 N N . ALA B 1 131 ? 20.047 -11.25 -6.027 1 23.89 131 ALA B N 1
ATOM 1961 C CA . ALA B 1 131 ? 21.125 -12.219 -5.957 1 23.89 131 ALA B CA 1
ATOM 1962 C C . ALA B 1 131 ? 22.469 -11.531 -5.773 1 23.89 131 ALA B C 1
ATOM 1964 O O . ALA B 1 131 ? 22.719 -10.469 -6.348 1 23.89 131 ALA B O 1
#

Organism: NCBI:txid2511166

Radius of gyration: 17.57 Å; Cα contacts (8 Å, |Δi|>4): 554; chains: 2; bounding box: 41×46×43 Å

Foldseek 3Di:
DKKKKWKKALDPDDDFDPQLVVVVVVLVVVCVVVVFWDDKDFDDDLQQAWDWDADPRDTDIGHPPDPPDSIDTGMMTMTDDDDPVVVVVSQVVSVVSCVVRPPPTDIDMDMGDQQPCPPPNDSPNVCVVVD/DKKKKWKKALDPDDDFDPQLVVVVVVLVVVCVVVVFWDDKDFDDDLQQDWDWDADPRDTDIGHPPDPPDSIDTGMMTMTDDDDPVVVVVSQVVSVVSCVVRPPPTDIDMDMGDQQPCPPPNDSPNVCVVVD